Protein AF-A0A7R9Y618-F1 (afdb_monomer_lite)

InterPro domains:
  IPR039491 Required for excision 1-B domain-containing protein [PF14966] (45-139)
  IPR039491 Required for excision 1-B domain-containing protein [PTHR28309] (41-155)

pLDDT: mean 77.76, std 23.22, range [34.78, 98.44]

Structure (mmCIF, N/CA/C/O backbone):
data_AF-A0A7R9Y618-F1
#
_entry.id   AF-A0A7R9Y618-F1
#
loop_
_atom_site.group_PDB
_atom_site.id
_atom_site.type_symbol
_atom_site.label_atom_id
_atom_site.label_alt_id
_atom_site.label_comp_id
_atom_site.label_asym_id
_atom_site.label_entity_id
_atom_site.label_seq_id
_atom_site.pdbx_PDB_ins_code
_atom_site.Cartn_x
_atom_site.Cartn_y
_atom_site.Cartn_z
_atom_site.occupancy
_atom_site.B_iso_or_equiv
_atom_site.auth_seq_id
_atom_site.auth_comp_id
_atom_site.auth_asym_id
_atom_site.auth_atom_id
_atom_site.pdbx_PDB_model_num
ATOM 1 N N . MET A 1 1 ? 38.099 50.335 43.939 1.00 38.88 1 MET A N 1
ATOM 2 C CA . MET A 1 1 ? 38.535 48.924 43.909 1.00 38.88 1 MET A CA 1
ATOM 3 C C . MET A 1 1 ? 37.287 48.103 43.595 1.00 38.88 1 MET A C 1
ATOM 5 O O . MET A 1 1 ? 36.419 48.071 44.452 1.00 38.88 1 MET A O 1
ATOM 9 N N . THR A 1 2 ? 36.944 47.819 42.327 1.00 36.41 2 THR A N 1
ATOM 10 C CA . THR A 1 2 ? 37.347 46.620 41.527 1.00 36.41 2 THR A CA 1
ATOM 11 C C . THR A 1 2 ? 37.197 45.325 42.342 1.00 36.41 2 THR A C 1
ATOM 13 O O . THR A 1 2 ? 37.772 45.251 43.419 1.00 36.41 2 THR A O 1
ATOM 16 N N . ALA A 1 3 ? 36.422 44.299 41.968 1.00 37.62 3 ALA A N 1
ATOM 17 C CA . ALA A 1 3 ? 36.126 43.668 40.669 1.00 37.62 3 ALA A CA 1
ATOM 18 C C . ALA A 1 3 ? 34.683 43.081 40.684 1.00 37.62 3 ALA A C 1
ATOM 20 O O . ALA A 1 3 ? 34.202 42.718 41.751 1.00 37.62 3 ALA A O 1
ATOM 21 N N . ALA A 1 4 ? 33.865 43.117 39.625 1.00 41.62 4 ALA A N 1
ATOM 22 C CA . ALA A 1 4 ? 33.936 42.402 38.340 1.00 41.62 4 ALA A CA 1
ATOM 23 C C . ALA A 1 4 ? 33.934 40.861 38.475 1.00 41.62 4 ALA A C 1
ATOM 25 O O . ALA A 1 4 ? 34.974 40.256 38.709 1.00 41.62 4 ALA A O 1
ATOM 26 N N . THR A 1 5 ? 32.761 40.247 38.283 1.00 43.16 5 THR A N 1
ATOM 27 C CA . THR A 1 5 ? 32.565 38.841 37.869 1.00 43.16 5 THR A CA 1
ATOM 28 C C . THR A 1 5 ? 31.393 38.824 36.880 1.00 43.16 5 THR A C 1
ATOM 30 O O . THR A 1 5 ? 30.248 39.019 37.261 1.00 43.16 5 THR A O 1
ATOM 33 N N . ALA A 1 6 ? 31.741 38.981 35.602 1.00 41.50 6 ALA A N 1
ATOM 34 C CA . ALA A 1 6 ? 31.468 38.039 34.514 1.00 41.50 6 ALA A CA 1
ATOM 35 C C . ALA A 1 6 ? 29.974 37.815 34.211 1.00 41.50 6 ALA A C 1
ATOM 37 O O . ALA A 1 6 ? 29.349 36.895 34.731 1.00 41.50 6 ALA A O 1
ATOM 38 N N . ASP A 1 7 ? 29.467 38.672 33.317 1.00 39.22 7 ASP A N 1
ATOM 39 C CA . ASP A 1 7 ? 28.449 38.327 32.321 1.00 39.22 7 ASP A CA 1
ATOM 40 C C . ASP A 1 7 ? 28.804 36.986 31.664 1.00 39.22 7 ASP A C 1
ATOM 42 O O . ASP A 1 7 ? 29.951 36.786 31.256 1.00 39.22 7 ASP A O 1
ATOM 46 N N . ASP A 1 8 ? 27.814 36.106 31.546 1.00 40.75 8 ASP A N 1
ATOM 47 C CA . ASP A 1 8 ? 27.828 34.925 30.686 1.00 40.75 8 ASP A CA 1
ATOM 48 C C . ASP A 1 8 ? 27.077 35.283 29.389 1.00 40.75 8 ASP A C 1
ATOM 50 O O . ASP A 1 8 ? 25.846 35.399 29.409 1.00 40.75 8 ASP A O 1
ATOM 54 N N . PRO A 1 9 ? 27.773 35.562 28.271 1.00 43.66 9 PRO A N 1
ATOM 55 C CA . PRO A 1 9 ? 27.136 35.861 27.005 1.00 43.66 9 PRO A CA 1
ATOM 56 C C . PRO A 1 9 ? 27.067 34.588 26.158 1.00 43.66 9 PRO A C 1
ATOM 58 O O . PRO A 1 9 ? 28.089 34.092 25.687 1.00 43.66 9 PRO A O 1
ATOM 61 N N . GLY A 1 10 ? 25.853 34.106 25.892 1.00 39.47 10 GLY A N 1
ATOM 62 C CA . GLY A 1 10 ? 25.628 33.169 24.789 1.00 39.47 10 GLY A CA 1
ATOM 63 C C . GLY A 1 10 ? 24.903 31.879 25.145 1.00 39.47 10 GLY A C 1
ATOM 64 O O . GLY A 1 10 ? 25.338 30.806 24.746 1.00 39.47 10 GLY A O 1
ATOM 65 N N . ALA A 1 11 ? 23.740 31.971 25.791 1.00 40.03 11 ALA A N 1
ATOM 66 C CA . ALA A 1 11 ? 22.681 31.002 25.524 1.00 40.03 11 ALA A CA 1
ATOM 67 C C . ALA A 1 11 ? 21.976 31.416 24.221 1.00 40.03 11 ALA A C 1
ATOM 69 O O . ALA A 1 11 ? 20.831 31.870 24.235 1.00 40.03 11 ALA A O 1
ATOM 70 N N . GLU A 1 12 ? 22.683 31.316 23.090 1.00 39.12 12 GLU A N 1
ATOM 71 C CA . GLU A 1 12 ? 21.997 31.166 21.810 1.00 39.12 12 GLU A CA 1
ATOM 72 C C . GLU A 1 12 ? 21.287 29.819 21.901 1.00 39.12 12 GLU A C 1
ATOM 74 O O . GLU A 1 12 ? 21.885 28.750 21.785 1.00 39.12 12 GLU A O 1
ATOM 79 N N . ALA A 1 13 ? 20.001 29.885 22.252 1.00 43.47 13 ALA A N 1
ATOM 80 C CA . ALA A 1 13 ? 19.082 28.813 21.966 1.00 43.47 13 ALA A CA 1
ATOM 81 C C . ALA A 1 13 ? 19.245 28.547 20.476 1.00 43.47 13 ALA A C 1
ATOM 83 O O . ALA A 1 13 ? 18.916 29.398 19.651 1.00 43.47 13 ALA A O 1
ATOM 84 N N . ASP A 1 14 ? 19.840 27.398 20.187 1.00 41.97 14 ASP A N 1
ATOM 85 C CA . ASP A 1 14 ? 19.912 26.767 18.887 1.00 41.97 14 ASP A CA 1
ATOM 86 C C . ASP A 1 14 ? 18.454 26.533 18.445 1.00 41.97 14 ASP A C 1
ATOM 88 O O . ASP A 1 14 ? 17.893 25.442 18.565 1.00 41.97 14 ASP A O 1
ATOM 92 N N . ASP A 1 15 ? 17.797 27.616 18.017 1.00 45.06 15 ASP A N 1
ATOM 93 C CA . ASP A 1 15 ? 16.532 27.652 17.298 1.00 45.06 15 ASP A CA 1
ATOM 94 C C . ASP A 1 15 ? 16.843 27.135 15.898 1.00 45.06 15 ASP A C 1
ATOM 96 O O . ASP A 1 15 ? 16.810 27.839 14.888 1.00 45.06 15 ASP A O 1
ATOM 100 N N . TRP A 1 16 ? 17.217 25.856 15.856 1.00 38.16 16 TRP A N 1
ATOM 101 C CA . TRP A 1 16 ? 17.063 25.042 14.676 1.00 38.16 16 TRP A CA 1
ATOM 102 C C . TRP A 1 16 ? 15.566 24.988 14.431 1.00 38.16 16 TRP A C 1
ATOM 104 O O . TRP A 1 16 ? 14.883 24.046 14.837 1.00 38.16 16 TRP A O 1
ATOM 114 N N . VAL A 1 17 ? 15.062 26.024 13.754 1.00 44.69 17 VAL A N 1
ATOM 115 C CA . VAL A 1 17 ? 13.857 25.940 12.948 1.00 44.69 17 VAL A CA 1
ATOM 116 C C . VAL A 1 17 ? 13.994 24.613 12.235 1.00 44.69 17 VAL A C 1
ATOM 118 O O . VAL A 1 17 ? 14.902 24.425 11.422 1.00 44.69 17 VAL A O 1
ATOM 121 N N . HIS A 1 18 ? 13.166 23.651 12.631 1.00 54.22 18 HIS A N 1
ATOM 122 C CA . HIS A 1 18 ? 13.082 22.389 11.939 1.00 54.22 18 HIS A CA 1
ATOM 123 C C . HIS A 1 18 ? 12.658 22.767 10.526 1.00 54.22 18 HIS A C 1
ATOM 125 O O . HIS A 1 18 ? 11.501 23.098 10.290 1.00 54.22 18 HIS A O 1
ATOM 131 N N . VAL A 1 19 ? 13.624 22.861 9.615 1.00 45.44 19 VAL A N 1
ATOM 132 C CA . VAL A 1 19 ? 13.367 22.964 8.191 1.00 45.44 19 VAL A CA 1
ATOM 133 C C . VAL A 1 19 ? 13.103 21.518 7.806 1.00 45.44 19 VAL A C 1
ATOM 135 O O . VAL A 1 19 ? 14.066 20.750 7.709 1.00 45.44 19 VAL A O 1
ATOM 138 N N . PRO A 1 20 ? 11.835 21.085 7.694 1.00 42.41 20 PRO A N 1
ATOM 139 C CA . PRO A 1 20 ? 11.553 19.730 7.271 1.00 42.41 20 PRO A CA 1
ATOM 140 C C . PRO A 1 20 ? 12.281 19.484 5.956 1.00 42.41 20 PRO A C 1
ATOM 142 O O . PRO A 1 20 ? 12.243 20.304 5.034 1.00 42.41 20 PRO A O 1
ATOM 145 N N . ALA A 1 21 ? 12.981 18.356 5.895 1.00 53.66 21 ALA A N 1
ATOM 146 C CA . ALA A 1 21 ? 13.831 17.985 4.771 1.00 53.66 21 ALA A CA 1
ATOM 147 C C . ALA A 1 21 ? 13.024 17.774 3.475 1.00 53.66 21 ALA A C 1
ATOM 149 O O . ALA A 1 21 ? 13.602 17.567 2.408 1.00 53.66 21 ALA A O 1
ATOM 150 N N . ASN A 1 22 ? 11.692 17.828 3.562 1.00 42.00 22 ASN A N 1
ATOM 151 C CA . ASN A 1 22 ? 10.778 17.661 2.455 1.00 42.00 22 ASN A CA 1
ATOM 152 C C . ASN A 1 22 ? 9.661 18.731 2.486 1.00 42.00 22 ASN A C 1
ATOM 154 O O . ASN A 1 22 ? 8.921 18.804 3.467 1.00 42.00 22 ASN A O 1
ATOM 158 N N . PRO A 1 23 ? 9.456 19.527 1.417 1.00 41.50 23 PRO A N 1
ATOM 159 C CA . PRO A 1 23 ? 8.325 20.460 1.326 1.00 41.50 23 PRO A CA 1
ATOM 160 C C . PRO A 1 23 ? 6.949 19.772 1.438 1.00 41.50 23 PRO A C 1
ATOM 162 O O . PRO A 1 23 ? 5.970 20.422 1.805 1.00 41.50 23 PRO A O 1
ATOM 165 N N . ASP A 1 24 ? 6.865 18.457 1.206 1.00 46.06 24 ASP A N 1
ATOM 166 C CA . ASP A 1 24 ? 5.644 17.678 1.446 1.00 46.06 24 ASP A CA 1
ATOM 167 C C . ASP A 1 24 ? 5.351 17.434 2.939 1.00 46.06 24 ASP A C 1
ATOM 169 O O . ASP A 1 24 ? 4.197 17.188 3.294 1.00 46.06 24 ASP A O 1
ATOM 173 N N . GLU A 1 25 ? 6.343 17.520 3.833 1.00 41.81 25 GLU A N 1
ATOM 174 C CA . GLU A 1 25 ? 6.120 17.387 5.283 1.00 41.81 25 GLU A CA 1
ATOM 175 C C . GLU A 1 25 ? 5.342 18.592 5.840 1.00 41.81 25 GLU A C 1
ATOM 177 O O . GLU A 1 25 ? 4.399 18.397 6.607 1.00 41.81 25 GLU A O 1
ATOM 182 N N . GLN A 1 26 ? 5.626 19.813 5.362 1.00 38.66 26 GLN A N 1
ATOM 183 C CA . GLN A 1 26 ? 4.902 21.037 5.766 1.00 38.66 26 GLN A CA 1
ATOM 184 C C . GLN A 1 26 ? 3.428 21.027 5.334 1.00 38.66 26 GLN A C 1
ATOM 186 O O . GLN A 1 26 ? 2.558 21.579 6.009 1.00 38.66 26 GLN A O 1
ATOM 191 N N . LEU A 1 27 ? 3.121 20.390 4.200 1.00 44.84 27 LEU A N 1
ATOM 192 C CA . LEU A 1 27 ? 1.758 20.299 3.671 1.00 44.84 27 LEU A CA 1
ATOM 193 C C . LEU A 1 27 ? 0.892 19.270 4.421 1.00 44.84 27 LEU A C 1
ATOM 195 O O . LEU A 1 27 ? -0.338 19.329 4.338 1.00 44.84 27 LEU A O 1
ATOM 199 N N . MET A 1 28 ? 1.506 18.327 5.141 1.00 46.78 28 MET A N 1
ATOM 200 C CA . MET A 1 28 ? 0.802 17.263 5.867 1.00 46.78 28 MET A CA 1
ATOM 201 C C . MET A 1 28 ? 0.311 17.717 7.247 1.00 46.78 28 MET A C 1
ATOM 203 O O . MET A 1 28 ? -0.773 17.300 7.655 1.00 46.78 28 MET A O 1
ATOM 207 N N . GLU A 1 29 ? 1.049 18.592 7.939 1.00 44.75 29 GLU A N 1
ATOM 208 C CA . GLU A 1 29 ? 0.706 19.071 9.293 1.00 44.75 29 GLU A CA 1
ATOM 209 C C . GLU A 1 29 ? -0.595 19.891 9.342 1.00 44.75 29 GLU A C 1
ATOM 211 O O . GLU A 1 29 ? -1.280 19.902 10.362 1.00 44.75 29 GLU A O 1
ATOM 216 N N . ASN A 1 30 ? -0.998 20.493 8.217 1.00 48.38 30 ASN A N 1
ATOM 217 C CA . ASN A 1 30 ? -2.202 21.326 8.113 1.00 48.38 30 ASN A CA 1
ATOM 218 C C . ASN A 1 30 ? -3.426 20.620 7.502 1.00 48.38 30 ASN A C 1
ATOM 220 O O . ASN A 1 30 ? -4.481 21.241 7.336 1.00 48.38 30 ASN A O 1
ATOM 224 N N . ARG A 1 31 ? -3.342 19.329 7.153 1.00 60.59 31 ARG A N 1
ATOM 225 C CA . ARG A 1 31 ? -4.521 18.590 6.675 1.00 60.59 31 ARG A CA 1
ATOM 226 C C . ARG A 1 31 ? -5.312 18.060 7.859 1.00 60.59 31 ARG A C 1
ATOM 228 O O . ARG A 1 31 ? -4.925 17.081 8.493 1.00 60.59 31 ARG A O 1
ATOM 235 N N . ALA A 1 32 ? -6.461 18.683 8.116 1.00 67.25 32 ALA A N 1
ATOM 236 C CA . ALA A 1 32 ? -7.447 18.140 9.038 1.00 67.25 32 ALA A CA 1
ATOM 237 C C . ALA A 1 32 ? -7.736 16.674 8.675 1.00 67.25 32 ALA A C 1
ATOM 239 O O . ALA A 1 32 ? -8.072 16.354 7.530 1.00 67.25 32 ALA A O 1
ATOM 240 N N . ARG A 1 33 ? -7.569 15.780 9.656 1.00 78.44 33 ARG A N 1
ATOM 241 C CA . ARG A 1 33 ? -7.881 14.357 9.507 1.00 78.44 33 ARG A CA 1
ATOM 242 C C . ARG A 1 33 ? -9.339 14.226 9.038 1.00 78.44 33 ARG A C 1
ATOM 244 O O . ARG A 1 33 ? -10.205 14.859 9.646 1.00 78.44 33 ARG A O 1
ATOM 251 N N . PRO A 1 34 ? -9.630 13.402 8.013 1.00 85.31 34 PRO A N 1
ATOM 252 C CA . PRO A 1 34 ? -11.005 13.089 7.648 1.00 85.31 34 PRO A CA 1
ATOM 253 C C . PRO A 1 34 ? -11.800 12.592 8.864 1.00 85.31 34 PRO A C 1
ATOM 255 O O . PRO A 1 34 ? -11.212 11.991 9.771 1.00 85.31 34 PRO A O 1
ATOM 258 N N . PRO A 1 35 ? -13.124 12.813 8.906 1.00 89.44 35 PRO A N 1
ATOM 259 C CA . PRO A 1 35 ? -13.946 12.289 9.987 1.00 89.44 35 PRO A CA 1
ATOM 260 C C . PRO A 1 35 ? -13.797 10.768 10.070 1.00 89.44 35 PRO A C 1
ATOM 262 O O . PRO A 1 35 ? -13.722 10.075 9.053 1.00 89.44 35 PRO A O 1
ATOM 265 N N . LEU A 1 36 ? -13.736 10.256 11.297 1.00 92.50 36 LEU A N 1
ATOM 266 C CA . LEU A 1 36 ? -13.613 8.824 11.520 1.00 92.50 36 LEU A CA 1
ATOM 267 C C . LEU A 1 36 ? -14.931 8.120 11.187 1.00 92.50 36 LEU A C 1
ATOM 269 O O . LEU A 1 36 ? -16.003 8.655 11.488 1.00 92.50 36 LEU A O 1
ATOM 273 N N . PRO A 1 37 ? -14.876 6.919 10.586 1.00 93.38 37 PRO A N 1
ATOM 274 C CA . PRO A 1 37 ? -16.077 6.136 10.365 1.00 93.38 37 PRO A CA 1
ATOM 275 C C . PRO A 1 37 ? -16.719 5.776 11.713 1.00 93.38 37 PRO A C 1
ATOM 277 O O . PRO A 1 37 ? -16.006 5.512 12.686 1.00 93.38 37 PRO A O 1
ATOM 280 N N . PRO A 1 38 ? -18.058 5.724 11.792 1.00 92.75 38 PRO A N 1
ATOM 281 C CA . PRO A 1 38 ? -18.729 5.318 13.013 1.00 92.75 38 PRO A CA 1
ATOM 282 C C . PRO A 1 38 ? -18.394 3.858 13.332 1.00 92.75 38 PRO A C 1
ATOM 284 O O . PRO A 1 38 ? -18.539 2.956 12.498 1.00 92.75 38 PRO A O 1
ATOM 287 N N . VAL A 1 39 ? -17.977 3.620 14.572 1.00 94.12 39 VAL A N 1
ATOM 288 C CA . VAL A 1 39 ? -17.753 2.282 15.117 1.00 94.12 39 VAL A CA 1
ATOM 289 C C . VAL A 1 39 ? -18.494 2.153 16.441 1.00 94.12 39 VAL A C 1
ATOM 291 O O . VAL A 1 39 ? -18.489 3.053 17.278 1.00 94.12 39 VAL A O 1
ATOM 294 N N . ALA A 1 40 ? -19.174 1.029 16.617 1.00 92.06 40 ALA A N 1
ATOM 295 C CA . ALA A 1 40 ? -19.938 0.705 17.809 1.00 92.06 40 ALA A CA 1
ATOM 296 C C . ALA A 1 40 ? -19.795 -0.792 18.090 1.00 92.06 40 ALA A C 1
ATOM 298 O O . ALA A 1 40 ? -19.383 -1.551 17.213 1.00 92.06 40 ALA A O 1
ATOM 299 N N . GLY A 1 41 ? -20.127 -1.188 19.314 1.00 95.38 41 GLY A N 1
ATOM 300 C CA . GLY A 1 41 ? -20.034 -2.571 19.768 1.00 95.38 41 GLY A CA 1
ATOM 301 C C . GLY A 1 41 ? -19.387 -2.705 21.141 1.00 95.38 41 GLY A C 1
ATOM 302 O O . GLY A 1 41 ? -18.994 -1.728 21.796 1.00 95.38 41 GLY A O 1
ATOM 303 N N . THR A 1 42 ? -19.305 -3.945 21.592 1.00 97.81 42 THR A N 1
ATOM 304 C CA . THR A 1 42 ? -18.534 -4.384 22.748 1.00 97.81 42 THR A CA 1
ATOM 305 C C . THR A 1 42 ? -17.034 -4.318 22.452 1.00 97.81 42 THR A C 1
ATOM 307 O O . THR A 1 42 ? -16.603 -4.158 21.313 1.00 97.81 42 THR A O 1
ATOM 310 N N . ALA A 1 43 ? -16.204 -4.437 23.490 1.00 97.06 43 ALA A N 1
ATOM 311 C CA . ALA A 1 43 ? -14.755 -4.475 23.298 1.00 97.06 43 ALA A CA 1
ATOM 312 C C . ALA A 1 43 ? -14.309 -5.669 22.432 1.00 97.06 43 ALA A C 1
ATOM 314 O O . ALA A 1 43 ? -13.369 -5.529 21.658 1.00 97.06 43 ALA A O 1
ATOM 315 N N . VAL A 1 44 ? -14.995 -6.813 22.542 1.00 97.81 44 VAL A N 1
ATOM 316 C CA . VAL A 1 44 ? -14.698 -8.018 21.753 1.00 97.81 44 VAL A CA 1
A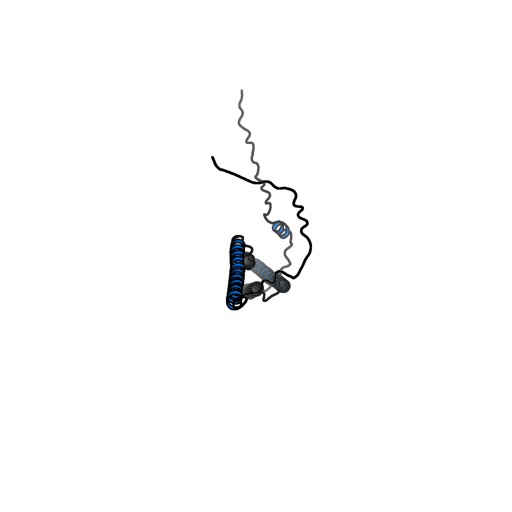TOM 317 C C . VAL A 1 44 ? -15.020 -7.780 20.280 1.00 97.81 44 VAL A C 1
ATOM 319 O O . VAL A 1 44 ? -14.137 -7.928 19.444 1.00 97.81 44 VAL A O 1
ATOM 322 N N . GLU A 1 45 ? -16.222 -7.284 19.976 1.00 98.19 45 GLU A N 1
ATOM 323 C CA . GLU A 1 45 ? -16.645 -6.974 18.599 1.00 98.19 45 GLU A CA 1
ATOM 324 C C . GLU A 1 45 ? -15.725 -5.940 17.929 1.00 98.19 45 GLU A C 1
ATOM 326 O O . GLU A 1 45 ? -15.420 -6.037 16.742 1.00 98.19 45 GLU A O 1
ATOM 331 N N . LEU A 1 46 ? -15.239 -4.950 18.688 1.00 98.44 46 LEU A N 1
ATOM 332 C CA . LEU A 1 46 ? -14.281 -3.958 18.193 1.00 98.44 46 LEU A CA 1
ATOM 333 C C . LEU A 1 46 ? -12.933 -4.591 17.819 1.00 98.44 46 LEU A C 1
ATOM 335 O O . LEU A 1 46 ? -12.358 -4.246 16.787 1.00 98.44 46 LEU A O 1
ATOM 339 N N . VAL A 1 47 ? -12.436 -5.527 18.629 1.00 98.00 47 VAL A N 1
ATOM 340 C CA . VAL A 1 47 ? -11.185 -6.248 18.350 1.00 98.00 47 VAL A CA 1
ATOM 341 C C . VAL A 1 47 ? -11.350 -7.202 17.164 1.00 98.00 47 VAL A C 1
ATOM 343 O O . VAL A 1 47 ? -10.494 -7.227 1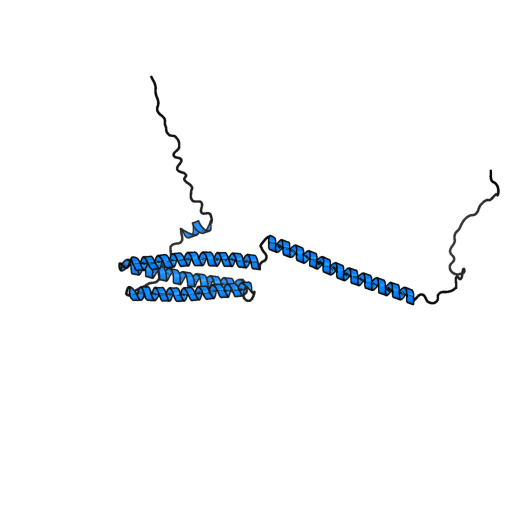6.283 1.00 98.00 47 VAL A O 1
ATOM 346 N N . GLU A 1 48 ? -12.460 -7.932 17.077 1.00 98.25 48 GLU A N 1
ATOM 347 C CA . GLU A 1 48 ? -12.781 -8.778 15.917 1.00 98.25 48 GLU A CA 1
ATOM 348 C C . GLU A 1 48 ? -12.855 -7.951 14.631 1.00 98.25 48 GLU A C 1
ATOM 350 O O . GLU A 1 48 ? -12.258 -8.301 13.609 1.00 98.25 48 GLU A O 1
ATOM 355 N N . ARG A 1 49 ? -13.510 -6.787 14.696 1.00 98.19 49 ARG A N 1
ATOM 356 C CA . ARG A 1 49 ? -13.565 -5.844 13.580 1.00 98.19 49 ARG A CA 1
ATOM 357 C C . ARG A 1 49 ? -12.180 -5.326 13.201 1.00 98.19 49 ARG A C 1
ATOM 359 O O . ARG A 1 49 ? -11.913 -5.151 12.014 1.00 98.19 49 ARG A O 1
ATOM 366 N N . PHE A 1 50 ? -11.289 -5.105 14.169 1.00 98.25 50 PHE A N 1
ATOM 367 C CA . PHE A 1 50 ? -9.904 -4.740 13.881 1.00 98.25 50 PHE A CA 1
ATOM 368 C C . PHE A 1 50 ? -9.191 -5.847 13.101 1.00 98.25 50 PHE A C 1
ATOM 370 O O . PHE A 1 50 ? -8.592 -5.547 12.072 1.00 98.25 50 PHE A O 1
ATOM 377 N N . PHE A 1 51 ? -9.311 -7.113 13.508 1.00 98.25 51 PHE A N 1
ATOM 378 C CA . PHE A 1 51 ? -8.736 -8.234 12.755 1.00 98.25 51 PHE A CA 1
ATOM 379 C C . PHE A 1 51 ? -9.298 -8.332 11.332 1.00 98.25 51 PHE A C 1
ATOM 381 O O . PHE A 1 51 ? -8.522 -8.436 10.385 1.00 98.25 51 PHE A O 1
ATOM 388 N N . ALA A 1 52 ? -10.610 -8.168 11.148 1.00 98.19 52 ALA A N 1
ATOM 389 C CA . ALA A 1 52 ? -11.205 -8.121 9.812 1.00 98.19 52 ALA A CA 1
ATOM 390 C C . ALA A 1 52 ? -10.655 -6.952 8.963 1.00 98.19 52 ALA A C 1
ATOM 392 O O . ALA A 1 52 ? -10.429 -7.092 7.760 1.00 98.19 52 ALA A O 1
ATOM 393 N N . THR A 1 53 ? -10.399 -5.791 9.576 1.00 98.00 53 THR A N 1
ATOM 394 C CA . THR A 1 53 ? -9.724 -4.660 8.915 1.00 98.00 53 THR A CA 1
ATOM 395 C C . THR A 1 53 ? -8.289 -5.016 8.517 1.00 98.00 53 THR A C 1
ATOM 397 O O . THR A 1 53 ? -7.862 -4.684 7.411 1.00 98.00 53 THR A O 1
ATOM 400 N N . GLN A 1 54 ? -7.553 -5.732 9.371 1.00 97.69 54 GLN A N 1
ATOM 401 C CA . GLN A 1 54 ? -6.191 -6.197 9.087 1.00 97.69 54 GLN A CA 1
ATOM 402 C C . GLN A 1 54 ? -6.148 -7.208 7.933 1.00 97.69 54 GLN A C 1
ATOM 404 O O . GLN A 1 54 ? -5.281 -7.113 7.063 1.00 97.69 54 GLN A O 1
ATOM 409 N N . GLU A 1 55 ? -7.112 -8.125 7.864 1.00 98.06 55 GLU A N 1
ATOM 410 C CA . GLU A 1 55 ? -7.258 -9.070 6.750 1.00 98.06 55 GLU A CA 1
ATOM 411 C C . GLU A 1 55 ? -7.510 -8.347 5.424 1.00 98.06 55 GLU A C 1
ATOM 413 O O . GLU A 1 55 ? -6.812 -8.595 4.434 1.00 98.06 55 GLU A O 1
ATOM 418 N N . ARG A 1 56 ? -8.444 -7.381 5.409 1.00 97.69 56 ARG A N 1
ATOM 419 C CA . ARG A 1 56 ? -8.673 -6.523 4.234 1.00 97.69 56 ARG A CA 1
ATOM 420 C C . ARG A 1 56 ? -7.392 -5.805 3.825 1.00 97.69 56 ARG A C 1
ATOM 422 O O . ARG A 1 56 ? -7.034 -5.800 2.648 1.00 97.69 56 ARG A O 1
ATOM 429 N N . ARG A 1 57 ? -6.660 -5.246 4.790 1.00 96.50 57 ARG A N 1
ATOM 430 C CA . ARG A 1 57 ? -5.398 -4.553 4.523 1.00 96.50 57 ARG A CA 1
ATOM 431 C C . ARG A 1 57 ? -4.341 -5.477 3.925 1.00 96.50 57 ARG A C 1
ATOM 433 O O . ARG A 1 57 ? -3.657 -5.090 2.977 1.00 96.50 57 ARG A O 1
ATOM 440 N N . ALA A 1 58 ? -4.215 -6.700 4.434 1.00 96.25 58 ALA A N 1
ATOM 441 C CA . ALA A 1 58 ? -3.300 -7.701 3.897 1.00 96.25 58 ALA A CA 1
ATOM 442 C C . ALA A 1 58 ? -3.626 -8.044 2.433 1.00 96.25 58 ALA A C 1
ATOM 444 O O . ALA A 1 58 ? -2.714 -8.095 1.603 1.00 96.25 58 ALA A O 1
ATOM 445 N N . ALA A 1 59 ? -4.911 -8.187 2.095 1.00 97.44 59 ALA A N 1
ATOM 446 C CA . ALA A 1 59 ? -5.351 -8.397 0.717 1.00 97.44 59 ALA A CA 1
ATOM 447 C C . ALA A 1 59 ? -5.000 -7.205 -0.195 1.00 97.44 59 ALA A C 1
ATOM 449 O O . ALA A 1 59 ? -4.525 -7.400 -1.316 1.00 97.44 59 ALA A O 1
ATOM 450 N N . ILE A 1 60 ? -5.155 -5.969 0.292 1.00 97.00 60 ILE A N 1
ATOM 451 C CA . ILE A 1 60 ? -4.766 -4.767 -0.460 1.00 97.00 60 ILE A CA 1
ATOM 452 C C . ILE A 1 60 ? -3.245 -4.732 -0.689 1.00 97.00 60 ILE A C 1
ATOM 454 O O . ILE A 1 60 ? -2.808 -4.412 -1.792 1.00 97.00 60 ILE A O 1
ATOM 458 N N . TYR A 1 61 ? -2.424 -5.108 0.300 1.00 95.81 61 TYR A N 1
ATOM 459 C CA . TYR A 1 61 ? -0.968 -5.220 0.115 1.00 95.81 61 TYR A CA 1
ATOM 460 C C . TYR A 1 61 ? -0.587 -6.262 -0.939 1.00 95.81 61 TYR A C 1
ATOM 462 O O . TYR A 1 61 ? 0.333 -6.016 -1.720 1.00 95.81 61 TYR A O 1
ATOM 470 N N . ALA A 1 62 ? -1.266 -7.413 -0.962 1.00 96.31 62 ALA A N 1
ATOM 471 C CA . ALA A 1 62 ? -1.038 -8.431 -1.983 1.00 96.31 62 ALA A CA 1
ATOM 472 C C . ALA A 1 62 ? -1.338 -7.868 -3.378 1.00 96.31 62 ALA A C 1
ATOM 474 O O . ALA A 1 62 ? -0.469 -7.905 -4.246 1.00 96.31 62 ALA A O 1
ATOM 475 N N . ARG A 1 63 ? -2.499 -7.220 -3.544 1.00 96.56 63 ARG A N 1
ATOM 476 C CA . ARG A 1 63 ? -2.865 -6.548 -4.795 1.00 96.56 63 ARG A CA 1
ATOM 477 C C . ARG A 1 63 ? -1.846 -5.484 -5.200 1.00 96.56 63 ARG A C 1
ATOM 479 O O . ARG A 1 63 ? -1.413 -5.470 -6.341 1.00 96.56 63 ARG A O 1
ATOM 486 N N . PHE A 1 64 ? -1.400 -4.647 -4.264 1.00 96.19 64 PHE A N 1
ATOM 487 C CA . PHE A 1 64 ? -0.398 -3.614 -4.535 1.00 96.19 64 PHE A CA 1
ATOM 488 C C . PHE A 1 64 ? 0.936 -4.184 -5.019 1.00 96.19 64 PHE A C 1
ATOM 490 O O . PHE A 1 64 ? 1.537 -3.666 -5.959 1.00 96.19 64 PHE A O 1
ATOM 497 N N . ARG A 1 65 ? 1.398 -5.269 -4.394 1.00 95.81 65 ARG A N 1
ATOM 498 C CA . ARG A 1 65 ? 2.600 -5.986 -4.827 1.00 95.81 65 ARG A CA 1
ATOM 499 C C . ARG A 1 65 ? 2.424 -6.558 -6.234 1.00 95.81 65 ARG A C 1
ATOM 501 O O . ARG A 1 65 ? 3.342 -6.442 -7.045 1.00 95.81 65 ARG A O 1
ATOM 508 N N . ASP A 1 66 ? 1.284 -7.183 -6.501 1.00 96.50 66 ASP A N 1
ATOM 509 C CA . ASP A 1 66 ? 1.030 -7.890 -7.754 1.00 96.50 66 ASP A CA 1
ATOM 510 C C . ASP A 1 66 ? 0.841 -6.905 -8.920 1.00 96.50 66 ASP A C 1
ATOM 512 O O . ASP A 1 66 ? 1.462 -7.080 -9.969 1.00 96.50 66 ASP A O 1
ATOM 516 N N . ASP A 1 67 ? 0.104 -5.810 -8.701 1.00 96.44 67 ASP A N 1
ATOM 517 C CA . ASP A 1 67 ? -0.046 -4.707 -9.657 1.00 96.44 67 ASP A CA 1
ATOM 518 C C . ASP A 1 67 ? 1.314 -4.067 -9.987 1.00 96.44 67 ASP A C 1
ATOM 520 O O . ASP A 1 67 ? 1.604 -3.802 -11.155 1.00 96.44 67 ASP A O 1
ATOM 524 N N . PHE A 1 68 ? 2.187 -3.869 -8.989 1.00 96.50 68 PHE A N 1
ATOM 525 C CA . PHE A 1 68 ? 3.540 -3.353 -9.222 1.00 96.50 68 PHE A CA 1
ATOM 526 C C . PHE A 1 68 ? 4.395 -4.329 -10.039 1.00 96.50 68 PHE A C 1
ATOM 528 O O . PHE A 1 68 ? 5.107 -3.918 -10.953 1.00 96.50 68 PHE A O 1
ATOM 535 N N . ALA A 1 69 ? 4.316 -5.629 -9.750 1.00 95.56 69 ALA A N 1
ATOM 536 C CA . ALA A 1 69 ? 5.041 -6.637 -10.514 1.00 95.56 69 ALA A CA 1
ATOM 537 C C . ALA A 1 69 ? 4.554 -6.711 -11.974 1.00 95.56 69 ALA A C 1
ATOM 539 O O . ALA A 1 69 ? 5.379 -6.818 -12.878 1.00 95.56 69 ALA A O 1
ATOM 540 N N . SER A 1 70 ? 3.240 -6.610 -12.200 1.00 95.50 70 SER A N 1
ATOM 541 C CA . SER A 1 70 ? 2.622 -6.515 -13.532 1.00 95.50 70 SER A CA 1
ATOM 542 C C . SER A 1 70 ? 3.119 -5.284 -14.295 1.00 95.50 70 SER A C 1
ATOM 544 O O . SER A 1 70 ? 3.541 -5.383 -15.447 1.00 95.50 70 SER A O 1
ATOM 546 N N . H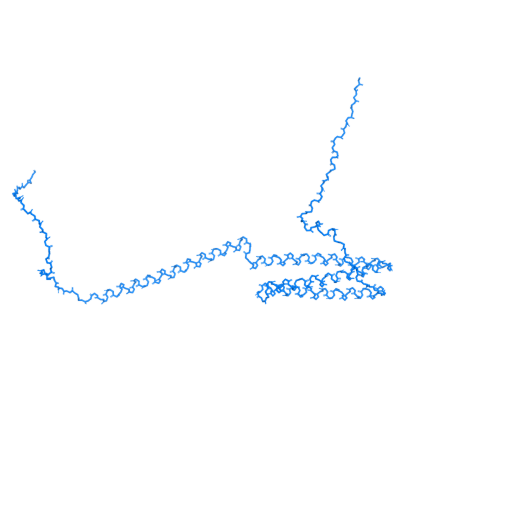IS A 1 71 ? 3.167 -4.129 -13.623 1.00 95.56 71 HIS A N 1
ATOM 547 C CA . HIS A 1 71 ? 3.709 -2.898 -14.195 1.00 95.56 71 HIS A CA 1
ATOM 548 C C . HIS A 1 71 ? 5.185 -3.042 -14.602 1.00 95.56 71 HIS A C 1
ATOM 550 O O . HIS A 1 71 ? 5.541 -2.679 -15.719 1.00 95.56 71 HIS A O 1
ATOM 556 N N . LEU A 1 72 ? 6.032 -3.637 -13.751 1.00 94.25 72 LEU A N 1
ATOM 557 C CA . LEU A 1 72 ? 7.446 -3.866 -14.079 1.00 94.25 72 LEU A CA 1
ATOM 558 C C . LEU A 1 72 ? 7.658 -4.839 -15.249 1.00 94.25 72 LEU A C 1
ATOM 560 O O . LEU A 1 72 ? 8.662 -4.730 -15.946 1.00 94.25 72 LEU A O 1
ATOM 564 N N . ARG A 1 73 ? 6.737 -5.784 -15.473 1.00 94.94 73 ARG A N 1
ATOM 565 C CA . ARG A 1 73 ? 6.772 -6.690 -16.635 1.00 94.94 73 ARG A CA 1
ATOM 566 C C . ARG A 1 73 ? 6.218 -6.058 -17.916 1.00 94.94 73 ARG A C 1
ATOM 568 O O . ARG A 1 73 ? 6.265 -6.693 -18.963 1.00 94.94 73 ARG A O 1
ATOM 575 N N . GLY A 1 74 ? 5.695 -4.832 -17.847 1.00 93.25 74 GLY A N 1
ATOM 576 C CA . GLY A 1 74 ? 5.058 -4.159 -18.981 1.00 93.25 74 GLY A CA 1
ATOM 577 C C . GLY A 1 74 ? 3.663 -4.693 -19.327 1.00 93.25 74 GLY A C 1
ATOM 578 O O . GLY A 1 74 ? 3.126 -4.349 -20.374 1.00 93.25 74 GLY A O 1
ATOM 579 N N . GLU A 1 75 ? 3.057 -5.507 -18.458 1.00 95.12 75 GLU A N 1
ATOM 580 C CA . GLU A 1 75 ? 1.707 -6.072 -18.642 1.00 95.12 75 GLU A CA 1
ATOM 581 C C . GLU A 1 75 ? 0.601 -5.036 -18.375 1.00 95.12 75 GLU A C 1
ATOM 583 O O . GLU A 1 75 ? -0.539 -5.205 -18.805 1.00 95.12 75 GLU A O 1
ATOM 588 N N . THR A 1 76 ? 0.942 -3.949 -17.679 1.00 93.94 76 THR A N 1
ATOM 589 C CA . THR A 1 76 ? 0.031 -2.854 -17.328 1.00 93.94 76 THR A CA 1
ATOM 590 C C . THR A 1 76 ? 0.605 -1.529 -17.813 1.00 93.94 76 THR A C 1
ATOM 592 O O . THR A 1 76 ? 1.770 -1.218 -17.545 1.00 93.94 76 THR A O 1
ATOM 595 N N . THR A 1 77 ? -0.219 -0.708 -18.470 1.00 94.12 77 THR A N 1
ATOM 596 C CA . THR A 1 77 ? 0.194 0.644 -18.869 1.00 94.12 77 THR A CA 1
ATOM 597 C C . THR A 1 77 ? 0.480 1.518 -17.642 1.00 94.12 77 THR A C 1
ATOM 599 O O . THR A 1 77 ? -0.042 1.275 -16.552 1.00 94.12 77 THR A O 1
ATOM 602 N N . ALA A 1 78 ? 1.296 2.565 -17.799 1.00 90.69 78 ALA A N 1
ATOM 603 C CA . ALA A 1 78 ? 1.584 3.489 -16.698 1.00 90.69 78 ALA A CA 1
ATOM 604 C C . ALA A 1 78 ? 0.307 4.163 -16.156 1.00 90.69 78 ALA A C 1
ATOM 606 O O . ALA A 1 78 ? 0.126 4.250 -14.946 1.00 90.69 78 ALA A O 1
ATOM 607 N N . GLY A 1 79 ? -0.612 4.564 -17.044 1.00 93.62 79 GLY A N 1
ATOM 608 C CA . GLY A 1 79 ? -1.878 5.189 -16.650 1.00 93.62 79 GLY A CA 1
ATOM 609 C C . GLY A 1 79 ? -2.797 4.248 -15.865 1.00 93.62 79 GLY A C 1
ATOM 610 O O . GLY A 1 79 ? -3.357 4.649 -14.842 1.00 93.62 79 GLY A O 1
ATOM 611 N N . ASP A 1 80 ? -2.905 2.986 -16.292 1.00 95.44 80 ASP A N 1
ATOM 612 C CA . ASP A 1 80 ? -3.702 1.979 -15.580 1.00 95.44 80 ASP A CA 1
ATOM 613 C C . ASP A 1 80 ? -3.090 1.632 -14.222 1.00 95.44 80 ASP A C 1
ATOM 615 O O . ASP A 1 80 ? -3.813 1.466 -13.236 1.00 95.44 80 ASP A O 1
ATOM 619 N N . TYR A 1 81 ? -1.759 1.540 -14.152 1.00 95.06 81 TYR A N 1
ATOM 620 C CA . TYR A 1 81 ? -1.053 1.329 -12.894 1.00 95.06 81 TYR A CA 1
ATOM 621 C C . TYR A 1 81 ? -1.298 2.495 -11.927 1.00 95.06 81 TYR A C 1
ATOM 623 O O . TYR A 1 81 ? -1.705 2.262 -10.790 1.00 95.06 81 TYR A O 1
ATOM 631 N N . ASP A 1 82 ? -1.173 3.743 -12.382 1.00 94.38 82 ASP A N 1
ATOM 632 C CA . ASP A 1 82 ? -1.433 4.925 -11.553 1.00 94.38 82 ASP A CA 1
ATOM 633 C C . ASP A 1 82 ? -2.879 4.974 -11.035 1.00 94.38 82 ASP A C 1
ATOM 635 O O . ASP A 1 82 ? -3.130 5.357 -9.887 1.00 94.38 82 ASP A O 1
ATOM 639 N N . ALA A 1 83 ? -3.855 4.590 -11.863 1.00 95.38 83 ALA A N 1
ATOM 640 C CA . ALA A 1 83 ? -5.252 4.491 -11.446 1.00 95.38 83 ALA A CA 1
ATOM 641 C C . ALA A 1 83 ? -5.443 3.430 -10.347 1.00 95.38 83 ALA A C 1
ATOM 643 O O . ALA A 1 83 ? -6.102 3.699 -9.338 1.00 95.38 83 ALA A O 1
ATOM 644 N N . ARG A 1 84 ? -4.815 2.255 -10.492 1.00 96.25 84 ARG A N 1
ATOM 645 C CA . ARG A 1 84 ? -4.836 1.187 -9.476 1.00 96.25 84 ARG A CA 1
ATOM 646 C C . ARG A 1 84 ? -4.155 1.613 -8.183 1.00 96.25 84 ARG A C 1
ATOM 648 O O . ARG A 1 84 ? -4.704 1.368 -7.111 1.00 96.25 84 ARG A O 1
ATOM 655 N N . VAL A 1 85 ? -3.013 2.299 -8.266 1.00 95.31 85 VAL A N 1
ATOM 656 C CA . VAL A 1 85 ? -2.309 2.840 -7.095 1.00 95.31 85 VAL A CA 1
ATOM 657 C C . VAL A 1 85 ? -3.198 3.832 -6.351 1.00 95.31 85 VAL A C 1
ATOM 659 O O . VAL A 1 85 ? -3.352 3.697 -5.141 1.00 95.31 85 VAL A O 1
ATOM 662 N N . ARG A 1 86 ? -3.861 4.764 -7.049 1.00 95.25 86 ARG A N 1
ATOM 663 C CA . ARG A 1 86 ? -4.815 5.698 -6.421 1.00 95.25 86 ARG A CA 1
ATOM 664 C C . ARG A 1 86 ? -5.953 4.974 -5.699 1.00 95.25 86 ARG A C 1
ATOM 666 O O . ARG A 1 86 ? -6.267 5.325 -4.561 1.00 95.25 86 ARG A O 1
ATOM 673 N N . ALA A 1 87 ? -6.536 3.950 -6.322 1.00 95.94 87 ALA A N 1
ATOM 674 C CA . ALA A 1 87 ? -7.577 3.136 -5.694 1.00 95.94 87 ALA A CA 1
ATOM 675 C C . ALA A 1 87 ? -7.053 2.401 -4.446 1.00 95.94 87 ALA A C 1
ATOM 677 O O . ALA A 1 87 ? -7.659 2.468 -3.380 1.00 95.94 87 ALA A O 1
ATOM 678 N N . ILE A 1 88 ? -5.877 1.774 -4.539 1.00 95.38 88 ILE A N 1
ATOM 679 C CA . ILE A 1 88 ? -5.199 1.121 -3.411 1.00 95.38 88 ILE A CA 1
ATOM 680 C C . ILE A 1 88 ? -4.923 2.103 -2.270 1.00 95.38 88 ILE A C 1
ATOM 682 O O . ILE A 1 88 ? -5.142 1.760 -1.109 1.00 95.38 88 ILE A O 1
ATOM 686 N N . THR A 1 89 ? -4.457 3.318 -2.570 1.00 94.12 89 THR A N 1
ATOM 687 C CA . THR A 1 89 ? -4.224 4.358 -1.562 1.00 94.12 89 THR A CA 1
ATOM 688 C C . THR A 1 89 ? -5.517 4.714 -0.834 1.00 94.12 89 THR A C 1
ATOM 690 O O . THR A 1 89 ? -5.504 4.819 0.392 1.00 94.12 89 THR A O 1
ATOM 693 N N . SER A 1 90 ? -6.632 4.842 -1.559 1.00 94.19 90 SER A N 1
ATOM 694 C CA . SER A 1 90 ? -7.951 5.081 -0.964 1.00 94.19 90 SER A CA 1
ATOM 695 C C . SER A 1 90 ? -8.381 3.932 -0.043 1.00 94.19 90 SER A C 1
ATOM 697 O O . SER A 1 90 ? -8.770 4.171 1.100 1.00 94.19 90 SER A O 1
ATOM 699 N N . ASP A 1 91 ? -8.240 2.682 -0.486 1.00 94.94 91 ASP A N 1
ATOM 700 C CA . ASP A 1 91 ? -8.609 1.506 0.314 1.00 94.94 91 ASP A CA 1
ATOM 701 C C . ASP A 1 91 ? -7.744 1.368 1.582 1.00 94.94 91 ASP A C 1
ATOM 703 O O . ASP A 1 91 ? -8.245 1.075 2.673 1.00 94.94 91 ASP A O 1
ATOM 707 N N . MET A 1 92 ? -6.434 1.623 1.466 1.00 94.12 92 MET A N 1
ATOM 708 C CA . MET A 1 92 ? -5.511 1.658 2.606 1.00 94.12 92 MET A CA 1
ATOM 709 C C . MET A 1 92 ? -5.867 2.776 3.592 1.00 94.12 92 MET A C 1
ATOM 711 O O . MET A 1 92 ? -5.770 2.579 4.809 1.00 94.12 92 MET A O 1
ATOM 715 N N . ALA A 1 93 ? -6.273 3.945 3.087 1.00 93.12 93 ALA A N 1
ATOM 716 C CA . ALA A 1 93 ? -6.713 5.062 3.915 1.00 93.12 93 ALA A CA 1
ATOM 717 C C . ALA A 1 93 ? -7.997 4.709 4.676 1.00 93.12 93 ALA A C 1
ATOM 719 O O . ALA A 1 93 ? -8.061 4.945 5.882 1.00 93.12 93 ALA A O 1
ATOM 720 N N . ALA A 1 94 ? -8.966 4.061 4.022 1.00 94.38 94 ALA A N 1
ATOM 721 C CA . ALA A 1 94 ? -10.187 3.587 4.670 1.00 94.38 94 ALA A CA 1
ATOM 722 C C . ALA A 1 94 ? -9.887 2.601 5.814 1.00 94.38 94 ALA A C 1
ATOM 724 O O . ALA A 1 94 ? -10.370 2.795 6.929 1.00 94.38 94 ALA A O 1
ATOM 725 N N . CYS A 1 95 ? -9.013 1.611 5.581 1.00 96.38 95 CYS A N 1
ATOM 726 C CA . CYS A 1 95 ? -8.580 0.680 6.631 1.00 96.38 95 CYS A CA 1
ATOM 727 C C . CYS A 1 95 ? -7.889 1.408 7.795 1.00 96.38 95 CYS A C 1
ATOM 729 O O . CYS A 1 95 ? -8.111 1.082 8.960 1.00 96.38 95 CYS A O 1
ATOM 731 N N . SER A 1 96 ? -7.064 2.415 7.488 1.00 95.38 96 SER A N 1
ATOM 732 C CA . SER A 1 96 ? -6.355 3.197 8.505 1.00 95.38 96 SER A CA 1
ATOM 733 C C . SER A 1 96 ? -7.327 4.010 9.366 1.00 95.38 96 SER A C 1
ATOM 735 O O . SER A 1 96 ? -7.216 3.990 10.589 1.00 95.38 96 SER A O 1
ATOM 737 N N . LEU A 1 97 ? -8.307 4.680 8.752 1.00 95.94 97 LEU A N 1
ATOM 738 C CA . LEU A 1 97 ? -9.331 5.444 9.472 1.00 95.94 97 LEU A CA 1
ATOM 739 C C . LEU A 1 97 ? -10.211 4.540 10.343 1.00 95.94 97 LEU A C 1
ATOM 741 O O . LEU A 1 97 ? -10.518 4.899 11.476 1.00 95.94 97 LEU A O 1
ATOM 745 N N . GLU A 1 98 ? -10.579 3.357 9.854 1.00 97.44 98 GLU A N 1
ATOM 746 C CA . GLU A 1 98 ? -11.342 2.382 10.634 1.00 97.44 98 GLU A CA 1
ATOM 747 C C . GLU A 1 98 ? -10.548 1.857 11.836 1.00 97.44 98 GLU A C 1
ATOM 749 O O . GLU A 1 98 ? -11.084 1.794 12.941 1.00 97.44 98 GLU A O 1
ATOM 754 N N . ALA A 1 99 ? -9.259 1.555 11.663 1.00 97.44 99 ALA A N 1
ATOM 755 C CA . ALA A 1 99 ? -8.396 1.158 12.771 1.00 97.44 99 ALA A CA 1
ATOM 756 C C . ALA A 1 99 ? -8.284 2.259 13.841 1.00 97.44 99 ALA A C 1
ATOM 758 O O . ALA A 1 99 ? -8.334 1.952 15.030 1.00 97.44 99 ALA A O 1
ATOM 759 N N . ILE A 1 100 ? -8.174 3.531 13.434 1.00 96.75 100 ILE A N 1
ATOM 760 C CA . ILE A 1 100 ? -8.141 4.677 14.360 1.00 96.75 100 ILE A CA 1
ATOM 761 C C . ILE A 1 100 ? -9.479 4.811 15.095 1.00 96.75 100 ILE A C 1
ATOM 763 O O . ILE A 1 100 ? -9.501 5.012 16.305 1.00 96.75 100 ILE A O 1
ATOM 767 N N . ALA A 1 101 ? -10.601 4.659 14.390 1.00 97.75 101 ALA A N 1
ATOM 768 C CA . ALA A 1 101 ? -11.920 4.699 15.013 1.00 97.75 101 ALA A CA 1
ATOM 769 C C . ALA A 1 101 ? -12.068 3.610 16.088 1.00 97.75 101 ALA A C 1
ATOM 771 O O . ALA A 1 101 ? -12.556 3.879 17.185 1.00 97.75 101 ALA A O 1
ATOM 772 N N . ILE A 1 102 ? -11.605 2.389 15.798 1.00 98.44 102 ILE A N 1
ATOM 773 C CA . ILE A 1 102 ? -11.624 1.271 16.749 1.00 98.44 102 ILE A CA 1
ATOM 774 C C . ILE A 1 102 ? -10.717 1.550 17.955 1.00 98.44 102 ILE A C 1
ATOM 776 O O . ILE A 1 102 ? -11.128 1.310 19.092 1.00 98.44 102 ILE A O 1
ATOM 780 N N . GLU A 1 103 ? -9.510 2.073 17.723 1.00 97.88 103 GLU A N 1
ATOM 781 C CA . GLU A 1 103 ? -8.575 2.484 18.776 1.00 97.88 103 GLU A CA 1
ATOM 782 C C . GLU A 1 103 ? -9.222 3.491 19.737 1.00 97.88 103 GLU A C 1
ATOM 784 O O . GLU A 1 103 ? -9.198 3.280 20.956 1.00 97.88 103 GLU A O 1
ATOM 789 N N . GLU A 1 104 ? -9.824 4.557 19.195 1.00 97.50 104 GLU A N 1
ATOM 790 C CA . GLU A 1 104 ? -10.496 5.605 19.968 1.00 97.50 104 GLU A CA 1
ATOM 791 C C . GLU A 1 104 ? -11.708 5.037 20.730 1.00 97.50 104 GLU A C 1
ATOM 793 O O . GLU A 1 104 ? -11.868 5.301 21.923 1.00 97.50 104 GLU A O 1
ATOM 798 N N . ALA A 1 105 ? -12.511 4.171 20.103 1.00 97.88 105 ALA A N 1
ATOM 799 C CA . ALA A 1 105 ? -13.671 3.550 20.744 1.00 97.88 105 ALA A CA 1
ATOM 800 C C . ALA A 1 105 ? -13.298 2.602 21.896 1.00 97.88 105 ALA A C 1
ATOM 802 O O . ALA A 1 105 ? -13.989 2.566 22.919 1.00 97.88 105 ALA A O 1
ATOM 803 N N . LEU A 1 106 ? -12.207 1.839 21.763 1.00 97.94 106 LEU A N 1
ATOM 804 C CA . LEU A 1 106 ? -11.685 1.001 22.847 1.00 97.94 106 LEU A CA 1
ATOM 805 C C . LEU A 1 106 ? -11.164 1.850 24.008 1.00 97.94 106 LEU A C 1
ATOM 807 O O . LEU A 1 106 ? -11.421 1.517 25.168 1.00 97.94 106 LEU A O 1
ATOM 811 N N . LYS A 1 107 ? -10.503 2.972 23.702 1.00 96.81 107 LYS A N 1
ATOM 812 C CA . LYS A 1 107 ? -10.033 3.930 24.706 1.00 96.81 107 LYS A CA 1
ATOM 813 C C . LYS A 1 107 ? -11.194 4.537 25.495 1.00 96.81 107 LYS A C 1
ATOM 815 O O . LYS A 1 107 ? -11.180 4.505 26.721 1.00 96.81 107 LYS A O 1
ATOM 820 N N . THR A 1 108 ? -12.261 4.981 24.826 1.00 96.88 108 THR A N 1
ATOM 821 C CA . THR A 1 108 ? -13.477 5.493 25.494 1.00 96.88 108 THR A CA 1
ATOM 822 C C . THR A 1 108 ? -14.141 4.452 26.404 1.00 96.88 108 THR A C 1
ATOM 824 O O . THR A 1 108 ? -14.797 4.810 27.378 1.00 96.88 108 THR A O 1
ATOM 827 N N . LYS A 1 109 ? -13.954 3.155 26.132 1.00 97.19 109 LYS A N 1
ATOM 828 C CA . LYS A 1 109 ? -14.460 2.049 26.964 1.00 97.19 109 LYS A CA 1
ATOM 829 C C . LYS A 1 109 ? -13.504 1.632 28.093 1.00 97.19 109 LYS A C 1
ATOM 831 O O . LYS A 1 109 ? -13.751 0.609 28.732 1.00 97.19 109 LYS A O 1
ATOM 836 N N . GLY A 1 110 ? -12.411 2.364 28.323 1.00 97.19 110 GLY A N 1
ATOM 837 C CA . GLY A 1 110 ? -11.411 2.051 29.352 1.00 97.19 110 GLY A CA 1
ATOM 838 C C . GLY A 1 110 ? -10.568 0.809 29.042 1.00 97.19 110 GLY A C 1
ATOM 839 O O . GLY A 1 110 ? -10.082 0.137 29.950 1.00 97.19 110 GLY A O 1
ATOM 840 N N . ARG A 1 111 ? -10.429 0.439 27.761 1.00 97.88 111 ARG A N 1
ATOM 841 C CA . ARG A 1 111 ? -9.606 -0.698 27.311 1.00 97.88 111 ARG A CA 1
ATOM 842 C C . ARG A 1 111 ? -8.255 -0.218 26.786 1.00 97.88 111 ARG A C 1
ATOM 844 O O . ARG A 1 111 ? -7.884 -0.508 25.649 1.00 97.88 111 ARG A O 1
ATOM 851 N N . ASP A 1 112 ? -7.513 0.487 27.635 1.00 97.06 112 ASP A N 1
ATOM 852 C CA . ASP A 1 112 ? -6.270 1.174 27.260 1.00 97.06 112 ASP A CA 1
ATOM 853 C C . ASP A 1 112 ? -5.202 0.231 26.700 1.00 97.06 112 ASP A C 1
ATOM 855 O O . ASP A 1 112 ? -4.579 0.546 25.692 1.00 97.06 112 ASP A O 1
ATOM 859 N N . ALA A 1 113 ? -5.032 -0.958 27.286 1.00 97.44 113 ALA A N 1
ATOM 860 C CA . ALA A 1 113 ? -4.059 -1.936 26.796 1.00 97.44 113 ALA A CA 1
ATOM 861 C C . ALA A 1 113 ? -4.373 -2.408 25.364 1.00 97.44 113 ALA A C 1
ATOM 863 O O . ALA A 1 113 ? -3.481 -2.465 24.522 1.00 97.44 113 ALA A O 1
ATOM 864 N N . ALA A 1 114 ? -5.646 -2.695 25.068 1.00 96.69 114 ALA A N 1
ATOM 865 C CA . ALA A 1 114 ? -6.072 -3.118 23.733 1.00 96.69 114 ALA A CA 1
ATOM 866 C C . ALA A 1 114 ? -5.943 -1.976 22.711 1.00 96.69 114 ALA A C 1
ATOM 868 O O . ALA A 1 114 ? -5.445 -2.188 21.606 1.00 96.69 114 ALA A O 1
ATOM 869 N N . SER A 1 115 ? -6.331 -0.758 23.102 1.00 97.88 115 SER A N 1
ATOM 870 C CA . SER A 1 115 ? -6.133 0.455 22.301 1.00 97.88 115 SER A CA 1
ATOM 871 C C . SER A 1 115 ? -4.644 0.675 21.982 1.00 97.88 115 SER A C 1
ATOM 873 O O . SER A 1 115 ? -4.273 0.829 20.819 1.00 97.88 115 SER A O 1
ATOM 875 N N . ALA A 1 116 ? -3.762 0.550 22.979 1.00 97.00 116 ALA A N 1
ATOM 876 C CA . ALA A 1 116 ? -2.317 0.661 22.797 1.00 97.00 116 ALA A CA 1
ATOM 877 C C . ALA A 1 116 ? -1.750 -0.419 21.856 1.00 97.00 116 ALA A C 1
ATOM 879 O O . ALA A 1 116 ? -0.905 -0.114 21.015 1.00 97.00 116 ALA A O 1
ATOM 880 N N . SER A 1 117 ? -2.227 -1.667 21.938 1.00 97.81 117 SER A N 1
ATOM 881 C CA . SER A 1 117 ? -1.826 -2.721 20.994 1.00 97.81 117 SER A CA 1
ATOM 882 C C . SER A 1 117 ? -2.220 -2.395 19.550 1.00 97.81 117 SER A C 1
ATOM 884 O O . SER A 1 117 ? -1.408 -2.582 18.643 1.00 97.81 117 SER A O 1
ATOM 886 N N . ILE A 1 118 ? -3.424 -1.855 19.328 1.00 97.44 118 ILE A N 1
ATOM 887 C CA . ILE A 1 118 ? -3.857 -1.397 17.997 1.00 97.44 118 ILE A CA 1
ATOM 888 C C . ILE A 1 118 ? -2.962 -0.260 17.501 1.00 97.44 118 ILE A C 1
ATOM 890 O O . ILE A 1 118 ? -2.512 -0.292 16.356 1.00 97.44 118 ILE A O 1
ATOM 894 N N . ARG A 1 119 ? -2.632 0.702 18.367 1.00 97.00 119 ARG A N 1
ATOM 895 C CA . ARG A 1 119 ? -1.731 1.805 18.021 1.00 97.00 119 ARG A CA 1
ATOM 896 C C . ARG A 1 119 ? -0.351 1.313 17.578 1.00 97.00 119 ARG A C 1
ATOM 898 O O . ARG A 1 119 ? 0.186 1.789 16.578 1.00 97.00 119 ARG A O 1
ATOM 905 N N . VAL A 1 120 ? 0.217 0.338 18.289 1.00 97.19 120 VAL A N 1
ATOM 906 C CA . VAL A 1 120 ? 1.498 -0.287 17.917 1.00 97.19 120 VAL A CA 1
ATOM 907 C C . VAL A 1 120 ? 1.395 -0.977 16.557 1.00 97.19 120 VAL A C 1
ATOM 909 O O . VAL A 1 120 ? 2.278 -0.796 15.716 1.00 97.19 120 VAL A O 1
ATOM 912 N N . ALA A 1 121 ? 0.307 -1.711 16.302 1.00 95.62 121 ALA A N 1
ATOM 913 C CA . ALA A 1 121 ? 0.073 -2.330 15.000 1.00 95.62 121 ALA A CA 1
ATOM 914 C C . ALA A 1 121 ? 0.030 -1.279 13.876 1.00 95.62 121 ALA A C 1
ATOM 916 O O . AL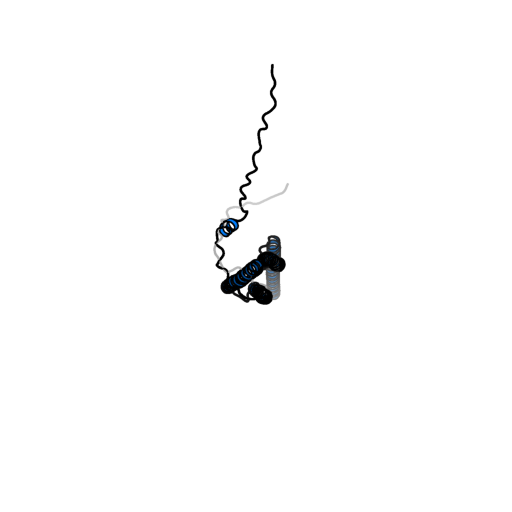A A 1 121 ? 0.754 -1.419 12.892 1.00 95.62 121 ALA A O 1
ATOM 917 N N . GLN A 1 122 ? -0.696 -0.173 14.062 1.00 94.75 122 GLN A N 1
ATOM 918 C CA . GLN A 1 122 ? -0.750 0.936 13.099 1.00 94.75 122 GLN A CA 1
ATOM 919 C C . GLN A 1 122 ? 0.612 1.562 12.799 1.00 94.75 122 GLN A C 1
ATOM 921 O O . GLN A 1 122 ? 0.920 1.881 11.647 1.00 94.75 122 GLN A O 1
ATOM 926 N N . MET A 1 123 ? 1.447 1.743 13.824 1.00 93.75 123 MET A N 1
ATOM 927 C CA . MET A 1 123 ? 2.811 2.238 13.636 1.00 93.75 123 MET A CA 1
ATOM 928 C C . MET A 1 123 ? 3.642 1.257 12.803 1.00 93.75 123 MET A C 1
ATOM 930 O O . MET A 1 123 ? 4.324 1.673 11.864 1.00 93.75 123 MET A O 1
ATOM 934 N N . GLY A 1 124 ? 3.537 -0.042 13.093 1.00 92.81 124 GLY A N 1
ATOM 935 C CA . GLY A 1 124 ? 4.177 -1.095 12.304 1.00 92.81 124 GLY A CA 1
ATOM 936 C C . GLY A 1 124 ? 3.715 -1.099 10.843 1.00 92.81 124 GLY A C 1
ATOM 937 O O . GLY A 1 124 ? 4.538 -1.203 9.932 1.00 92.81 124 GLY A O 1
ATOM 938 N N . GLU A 1 125 ? 2.418 -0.914 10.598 1.00 93.25 125 GLU A N 1
ATOM 939 C CA . GLU A 1 125 ? 1.842 -0.833 9.252 1.00 93.25 125 GLU A CA 1
ATOM 940 C C . GLU A 1 125 ? 2.356 0.379 8.469 1.00 93.25 125 GLU A C 1
ATOM 942 O O . GLU A 1 125 ? 2.716 0.242 7.296 1.00 93.25 125 GLU A O 1
ATOM 947 N N . LYS A 1 126 ? 2.447 1.553 9.109 1.00 89.88 126 LYS A N 1
ATOM 948 C CA . LYS A 1 126 ? 3.023 2.758 8.493 1.00 89.88 126 LYS A CA 1
ATOM 949 C C . LYS A 1 126 ? 4.473 2.511 8.075 1.00 89.88 126 LYS A C 1
ATOM 951 O O . LYS A 1 126 ? 4.834 2.763 6.926 1.00 89.88 126 LYS A O 1
ATOM 956 N N . THR A 1 127 ? 5.285 1.961 8.976 1.00 92.44 127 THR A N 1
ATOM 957 C CA . THR A 1 127 ? 6.688 1.627 8.692 1.00 92.44 127 THR A CA 1
ATOM 958 C C . THR A 1 127 ? 6.800 0.614 7.553 1.00 92.44 127 THR A C 1
ATOM 960 O O . THR A 1 127 ? 7.579 0.813 6.620 1.00 92.44 127 THR A O 1
ATOM 963 N N . LYS A 1 128 ? 5.974 -0.440 7.563 1.00 93.06 128 LYS A N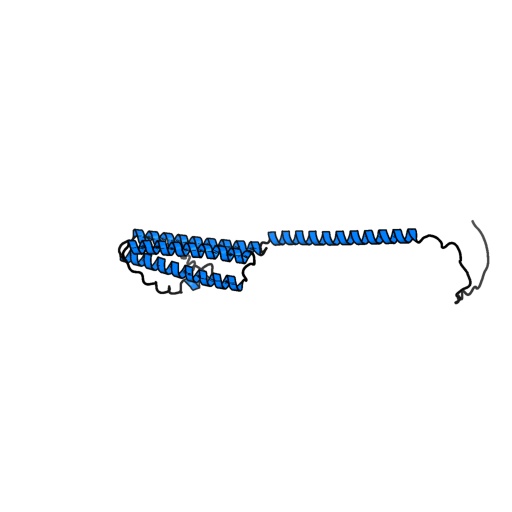 1
ATOM 964 C CA . LYS A 1 128 ? 5.913 -1.439 6.486 1.00 93.06 128 LYS A CA 1
ATOM 965 C C . LYS A 1 128 ? 5.555 -0.812 5.139 1.00 93.06 128 LYS A C 1
ATOM 967 O O . LYS A 1 128 ? 6.182 -1.152 4.134 1.00 93.06 128 LYS A O 1
ATOM 972 N N . LEU A 1 129 ? 4.562 0.079 5.099 1.00 90.25 129 LEU A N 1
ATOM 973 C CA . LEU A 1 129 ? 4.168 0.765 3.869 1.00 90.25 129 LEU A CA 1
ATOM 974 C C . LEU A 1 129 ? 5.320 1.610 3.321 1.00 90.25 129 LEU A C 1
ATOM 976 O O . LEU A 1 129 ? 5.654 1.465 2.149 1.00 90.25 129 LEU A O 1
ATOM 980 N N . ASN A 1 130 ? 5.969 2.405 4.175 1.00 90.31 130 ASN A N 1
ATOM 981 C CA . ASN A 1 130 ? 7.108 3.236 3.784 1.00 90.31 130 ASN A CA 1
ATOM 982 C C . ASN A 1 130 ? 8.225 2.392 3.160 1.00 90.31 130 ASN A C 1
ATOM 984 O O . ASN A 1 130 ? 8.638 2.661 2.035 1.00 90.31 130 ASN A O 1
ATOM 988 N N . MET A 1 131 ? 8.643 1.314 3.834 1.00 94.69 131 MET A N 1
ATOM 989 C CA . MET A 1 131 ? 9.664 0.404 3.303 1.00 94.69 131 MET A CA 1
ATOM 990 C C . MET A 1 131 ? 9.236 -0.242 1.979 1.00 94.69 131 MET A C 1
ATOM 992 O O . MET A 1 131 ? 10.049 -0.381 1.066 1.00 94.69 131 MET A O 1
ATOM 996 N N . THR A 1 132 ? 7.959 -0.617 1.851 1.00 93.19 132 THR A N 1
ATOM 997 C CA . THR A 1 132 ? 7.417 -1.192 0.612 1.00 93.19 132 THR A CA 1
ATOM 998 C C . THR A 1 132 ? 7.519 -0.193 -0.539 1.00 93.19 132 THR A C 1
ATOM 1000 O O . THR A 1 132 ? 8.033 -0.545 -1.598 1.00 93.19 132 THR A O 1
ATOM 1003 N N . CYS A 1 133 ? 7.096 1.056 -0.330 1.00 91.94 133 CYS A N 1
ATOM 1004 C CA . CYS A 1 133 ? 7.184 2.113 -1.336 1.00 91.94 133 CYS A CA 1
ATOM 1005 C C . CYS A 1 133 ? 8.639 2.402 -1.729 1.00 91.94 133 CYS A C 1
ATOM 1007 O O . CYS A 1 133 ? 8.946 2.455 -2.919 1.00 91.94 133 CYS A O 1
ATOM 1009 N N . THR A 1 134 ? 9.553 2.506 -0.758 1.00 93.56 134 THR A N 1
ATOM 1010 C CA . THR A 1 134 ? 10.988 2.683 -1.028 1.00 93.56 134 THR A CA 1
ATOM 1011 C C . THR A 1 134 ? 11.529 1.550 -1.898 1.00 93.56 134 THR A C 1
ATOM 1013 O O . THR A 1 134 ? 12.165 1.806 -2.919 1.00 93.56 134 THR A O 1
ATOM 1016 N N . LEU A 1 135 ? 11.234 0.293 -1.552 1.00 94.56 135 LEU A N 1
ATOM 1017 C CA . LEU A 1 135 ? 11.666 -0.861 -2.342 1.00 94.56 135 LEU A CA 1
ATOM 1018 C C . LEU A 1 135 ? 11.091 -0.848 -3.761 1.00 94.56 135 LEU A C 1
ATOM 1020 O O . LEU A 1 135 ? 11.802 -1.206 -4.698 1.00 94.56 135 LEU A O 1
ATOM 1024 N N . GLN A 1 136 ? 9.834 -0.441 -3.942 1.00 93.69 136 GLN A N 1
ATOM 1025 C CA . GLN A 1 136 ? 9.242 -0.328 -5.275 1.00 93.69 136 GLN A CA 1
ATOM 1026 C C . GLN A 1 136 ? 9.934 0.748 -6.118 1.00 93.69 136 GLN A C 1
ATOM 1028 O O . GLN A 1 136 ? 10.296 0.478 -7.260 1.00 93.69 136 GLN A O 1
ATOM 1033 N N . VAL A 1 137 ? 10.203 1.930 -5.557 1.00 92.94 137 VAL A N 1
ATOM 1034 C CA . VAL A 1 137 ? 10.945 2.992 -6.259 1.00 92.94 137 VAL A CA 1
ATOM 1035 C C . VAL A 1 137 ? 12.331 2.502 -6.682 1.00 92.94 137 VAL A C 1
ATOM 1037 O O . VAL A 1 137 ? 12.716 2.670 -7.839 1.00 92.94 137 VAL A O 1
ATOM 1040 N N . LEU A 1 138 ? 13.055 1.833 -5.779 1.00 94.19 138 LEU A N 1
ATOM 1041 C CA . LEU A 1 138 ? 14.376 1.275 -6.075 1.00 94.19 138 LEU A CA 1
ATOM 1042 C C . LEU A 1 138 ? 14.317 0.205 -7.173 1.00 94.19 138 LEU A C 1
ATOM 1044 O O . LEU A 1 138 ? 15.127 0.230 -8.098 1.00 94.19 138 LEU A O 1
ATOM 1048 N N . ARG A 1 139 ? 13.340 -0.707 -7.113 1.00 93.62 139 ARG A N 1
ATOM 1049 C CA . ARG A 1 139 ? 13.141 -1.743 -8.139 1.00 93.62 139 ARG A CA 1
ATOM 1050 C C . ARG A 1 139 ? 12.778 -1.154 -9.497 1.00 93.62 139 ARG A C 1
ATOM 1052 O O . ARG A 1 139 ? 13.305 -1.617 -10.503 1.00 93.62 139 ARG A O 1
ATOM 1059 N N . LYS A 1 140 ? 11.928 -0.125 -9.529 1.00 92.31 140 LYS A N 1
ATOM 1060 C CA . LYS A 1 140 ? 11.580 0.589 -10.761 1.00 92.31 140 LYS A CA 1
ATOM 1061 C C . LYS A 1 140 ? 12.814 1.249 -11.371 1.00 92.31 140 LYS A C 1
ATOM 1063 O O . LYS A 1 140 ? 13.108 1.015 -12.538 1.00 92.31 140 LYS A O 1
ATOM 1068 N N . ALA A 1 141 ? 13.592 1.979 -10.572 1.00 90.62 141 ALA A N 1
ATOM 1069 C CA . ALA A 1 141 ? 14.832 2.601 -11.036 1.00 90.62 141 ALA A CA 1
ATOM 1070 C C . ALA A 1 141 ? 15.826 1.572 -11.606 1.00 90.62 141 ALA A C 1
ATOM 1072 O O . ALA A 1 141 ? 16.418 1.817 -12.656 1.00 90.62 141 ALA A O 1
ATOM 1073 N N . ALA A 1 142 ? 15.955 0.412 -10.954 1.00 90.19 142 ALA A N 1
ATOM 1074 C CA . ALA A 1 142 ? 16.783 -0.686 -11.443 1.00 90.19 142 ALA A CA 1
ATOM 1075 C C . ALA A 1 142 ? 16.260 -1.275 -12.766 1.00 90.19 142 ALA A C 1
ATOM 1077 O O . ALA A 1 142 ? 17.058 -1.541 -13.662 1.00 90.19 142 ALA A O 1
ATOM 1078 N N . SER A 1 143 ? 14.939 -1.454 -12.907 1.00 87.56 143 SER A N 1
ATOM 1079 C CA . SER A 1 143 ? 14.319 -1.955 -14.148 1.00 87.56 143 SER A CA 1
ATOM 1080 C C . SER A 1 143 ? 14.451 -0.983 -15.323 1.00 87.56 143 SER A C 1
ATOM 1082 O O . SER A 1 143 ? 14.527 -1.407 -16.468 1.00 87.56 143 SER A O 1
ATOM 1084 N N . GLU A 1 144 ? 14.535 0.316 -15.033 1.00 88.31 144 GLU A N 1
ATOM 1085 C CA . GLU A 1 144 ? 14.740 1.382 -16.018 1.00 88.31 144 GLU A CA 1
ATOM 1086 C C . GLU A 1 144 ? 16.232 1.601 -16.349 1.00 88.31 144 GLU A C 1
ATOM 1088 O O . GLU A 1 144 ? 16.561 2.527 -17.086 1.00 88.31 144 GLU A O 1
ATOM 1093 N N . GLY A 1 145 ? 17.154 0.812 -15.776 1.00 86.88 145 GLY A N 1
ATOM 1094 C CA . GLY A 1 145 ? 18.595 0.966 -16.008 1.00 86.88 145 GLY A CA 1
ATOM 1095 C C . GLY A 1 145 ? 19.162 2.306 -15.518 1.00 86.88 145 GLY A C 1
ATOM 1096 O O . GLY A 1 145 ? 20.159 2.794 -16.048 1.00 86.88 145 GLY A O 1
ATOM 1097 N N . ARG A 1 146 ? 18.514 2.956 -14.538 1.00 87.62 146 ARG A N 1
ATOM 1098 C CA . ARG A 1 146 ? 18.837 4.341 -14.140 1.00 87.62 146 ARG A CA 1
ATOM 1099 C C . ARG A 1 146 ? 20.094 4.468 -13.295 1.00 87.62 146 ARG A C 1
ATOM 1101 O O . ARG A 1 146 ? 20.537 5.590 -13.043 1.00 87.62 146 ARG A O 1
ATOM 1108 N N . TRP A 1 147 ? 20.656 3.361 -12.827 1.00 88.12 147 TRP A N 1
ATOM 1109 C CA . TRP A 1 147 ? 21.863 3.393 -12.015 1.00 88.12 147 TRP A CA 1
ATOM 1110 C C . TRP A 1 147 ? 23.096 3.603 -12.896 1.00 88.12 147 TRP A C 1
ATOM 1112 O O . TRP A 1 147 ? 23.192 3.051 -13.990 1.00 88.12 147 TRP A O 1
ATOM 1122 N N . SER A 1 148 ? 24.052 4.410 -12.427 1.00 82.62 148 SER A N 1
ATOM 1123 C CA . SER A 1 148 ? 25.243 4.786 -13.206 1.00 82.62 148 SER A CA 1
ATOM 1124 C C . SER A 1 148 ? 25.993 3.571 -13.752 1.00 82.62 148 SER A C 1
ATOM 1126 O O . SER A 1 148 ? 26.245 3.499 -14.950 1.00 82.62 148 SER A O 1
ATOM 1128 N N . TRP A 1 149 ? 26.213 2.568 -12.903 1.00 82.00 149 TRP A N 1
ATOM 1129 C CA . TRP A 1 149 ? 26.895 1.325 -13.259 1.00 82.00 149 TRP A CA 1
ATOM 1130 C C . TRP A 1 149 ? 26.112 0.436 -14.242 1.00 82.00 149 TRP A C 1
ATOM 1132 O O . TRP A 1 149 ? 26.706 -0.395 -14.925 1.00 82.00 149 TRP A O 1
ATOM 1142 N N . GLN A 1 150 ? 24.784 0.583 -14.339 1.00 84.06 150 GLN A N 1
ATOM 1143 C CA . GLN A 1 150 ? 23.990 -0.111 -15.363 1.00 84.06 150 GLN A CA 1
ATOM 1144 C C . GLN A 1 150 ? 24.181 0.546 -16.732 1.00 84.06 150 GLN A C 1
ATOM 1146 O O . GLN A 1 150 ? 24.312 -0.153 -17.732 1.00 84.06 150 GLN A O 1
ATOM 1151 N N . ARG A 1 151 ? 24.244 1.883 -16.772 1.00 78.25 151 ARG A N 1
ATOM 1152 C CA . ARG A 1 151 ? 24.490 2.634 -18.012 1.00 78.25 151 ARG A CA 1
ATOM 1153 C C . ARG A 1 151 ? 25.895 2.400 -18.555 1.00 78.25 151 ARG A C 1
ATOM 1155 O O . ARG A 1 151 ? 26.053 2.283 -19.762 1.00 78.25 151 ARG A O 1
ATOM 1162 N N . GLU A 1 152 ? 26.888 2.311 -17.673 1.00 77.25 152 GLU A N 1
ATOM 1163 C CA . GLU A 1 152 ? 28.275 2.000 -18.042 1.00 77.25 152 GLU A CA 1
ATOM 1164 C C . GLU A 1 152 ? 28.376 0.621 -18.708 1.00 77.25 152 GLU A C 1
ATOM 1166 O O . GLU A 1 152 ? 28.885 0.524 -19.821 1.00 77.25 152 GLU A O 1
ATOM 1171 N N . ARG A 1 153 ? 27.782 -0.420 -18.107 1.00 75.50 153 ARG A N 1
ATOM 1172 C CA . ARG A 1 153 ? 27.719 -1.758 -18.723 1.00 75.50 153 ARG A CA 1
ATOM 1173 C C . ARG A 1 153 ? 26.960 -1.777 -20.046 1.00 75.50 153 ARG A C 1
ATOM 1175 O O . ARG A 1 153 ? 27.413 -2.411 -20.990 1.00 75.50 153 ARG A O 1
ATOM 1182 N N . GLY A 1 154 ? 25.828 -1.076 -20.128 1.00 75.69 154 GLY A N 1
ATOM 1183 C CA . GLY A 1 154 ? 25.070 -0.966 -21.376 1.00 75.69 154 GLY A CA 1
ATOM 1184 C C . GLY A 1 154 ? 25.890 -0.322 -22.497 1.00 75.69 154 GLY A C 1
ATOM 1185 O O . GLY A 1 154 ? 25.896 -0.826 -23.614 1.00 75.69 154 GLY A O 1
ATOM 1186 N N . ALA A 1 155 ? 26.648 0.735 -22.192 1.00 75.69 155 ALA A N 1
ATOM 1187 C CA . ALA A 1 155 ? 27.538 1.375 -23.159 1.00 75.69 155 ALA A CA 1
ATOM 1188 C C . ALA A 1 155 ? 28.676 0.441 -23.607 1.00 75.69 155 ALA A C 1
ATOM 1190 O O . ALA A 1 155 ? 28.993 0.388 -24.794 1.00 75.69 155 ALA A O 1
ATOM 1191 N N . GLU A 1 156 ? 29.267 -0.326 -22.688 1.00 79.81 156 GLU A N 1
ATOM 1192 C CA . GLU A 1 156 ? 30.276 -1.339 -23.021 1.00 79.81 156 GLU A CA 1
ATOM 1193 C C . GLU A 1 156 ? 29.706 -2.439 -23.932 1.00 79.81 156 GLU A C 1
ATOM 1195 O O . GLU A 1 156 ? 30.328 -2.791 -24.937 1.00 79.81 156 GLU A O 1
ATOM 1200 N N . GLU A 1 157 ? 28.507 -2.944 -23.630 1.00 83.25 157 GLU A N 1
ATOM 1201 C CA . GLU A 1 157 ? 27.809 -3.943 -24.447 1.00 83.25 157 GLU A CA 1
ATOM 1202 C C . GLU A 1 157 ? 27.426 -3.395 -25.830 1.00 83.25 157 GLU A C 1
ATOM 1204 O O . GLU A 1 157 ? 27.608 -4.082 -26.837 1.00 83.25 157 GLU A O 1
ATOM 1209 N N . GLU A 1 158 ? 26.954 -2.149 -25.917 1.00 83.88 158 GLU A N 1
ATOM 1210 C CA . GLU A 1 158 ? 26.636 -1.493 -27.188 1.00 83.88 158 GLU A CA 1
ATOM 1211 C C . GLU A 1 158 ? 27.879 -1.284 -28.057 1.00 83.88 158 GLU A C 1
ATOM 1213 O O . GLU A 1 158 ? 27.839 -1.553 -29.263 1.00 83.88 158 GLU A O 1
ATOM 1218 N N . VAL A 1 159 ? 28.993 -0.851 -27.457 1.00 85.62 159 VAL A N 1
ATOM 1219 C CA . VAL A 1 159 ? 30.283 -0.697 -28.144 1.00 85.62 159 VAL A CA 1
ATOM 1220 C C . VAL A 1 159 ? 30.798 -2.053 -28.623 1.00 85.62 159 VAL A C 1
ATOM 1222 O O . VAL A 1 159 ? 31.201 -2.176 -29.782 1.00 85.62 159 VAL A O 1
ATOM 1225 N N . ALA A 1 160 ? 30.730 -3.090 -27.785 1.00 86.75 160 ALA A N 1
ATOM 1226 C CA . ALA A 1 160 ? 31.111 -4.447 -28.167 1.00 86.75 160 ALA A CA 1
ATOM 1227 C C . ALA A 1 160 ? 30.234 -4.982 -29.313 1.00 86.75 160 ALA A C 1
ATOM 1229 O O . ALA A 1 160 ? 30.748 -5.547 -30.281 1.00 86.75 160 ALA A O 1
ATOM 1230 N N . ALA A 1 161 ? 28.920 -4.747 -29.260 1.00 86.56 161 ALA A N 1
ATOM 1231 C CA . ALA A 1 161 ? 27.992 -5.133 -30.318 1.00 86.56 161 ALA A CA 1
ATOM 1232 C C . ALA A 1 161 ? 28.248 -4.363 -31.626 1.00 86.56 161 ALA A C 1
ATOM 1234 O O . ALA A 1 161 ? 28.162 -4.942 -32.709 1.00 86.56 161 ALA A O 1
ATOM 1235 N N . ALA A 1 162 ? 28.584 -3.072 -31.552 1.00 87.81 162 ALA A N 1
ATOM 1236 C CA . ALA A 1 162 ? 28.957 -2.274 -32.717 1.00 87.81 162 ALA A CA 1
ATOM 1237 C C . ALA A 1 162 ? 30.261 -2.773 -33.351 1.00 87.81 162 ALA A C 1
ATOM 1239 O O . ALA A 1 162 ? 30.310 -2.966 -34.566 1.00 87.81 162 ALA A O 1
ATOM 1240 N N . ALA A 1 163 ? 31.280 -3.063 -32.539 1.00 88.56 163 ALA A N 1
ATOM 1241 C CA . ALA A 1 163 ? 32.537 -3.635 -33.008 1.00 88.56 163 ALA A CA 1
ATOM 1242 C C . ALA A 1 163 ? 32.330 -5.006 -33.673 1.00 88.56 163 ALA A C 1
ATOM 1244 O O . ALA A 1 163 ? 32.895 -5.262 -34.735 1.00 88.56 163 ALA A O 1
ATOM 1245 N N . ALA A 1 164 ? 31.470 -5.859 -33.107 1.00 90.25 164 ALA A N 1
ATOM 1246 C CA . ALA A 1 164 ? 31.123 -7.148 -33.701 1.00 90.25 164 ALA A CA 1
ATOM 1247 C C . ALA A 1 164 ? 30.433 -6.993 -35.069 1.00 90.25 164 ALA A C 1
ATOM 1249 O O . ALA A 1 164 ? 30.787 -7.704 -36.008 1.00 90.25 164 ALA A O 1
ATOM 1250 N N . ARG A 1 165 ? 29.500 -6.038 -35.216 1.00 92.44 165 ARG A N 1
ATOM 1251 C CA . ARG A 1 165 ? 28.860 -5.733 -36.511 1.00 92.44 165 ARG A CA 1
ATOM 1252 C C . ARG A 1 165 ? 29.884 -5.293 -37.560 1.00 92.44 165 ARG A C 1
ATOM 1254 O O . ARG A 1 165 ? 29.909 -5.859 -38.648 1.00 92.44 165 ARG A O 1
ATOM 1261 N N . VAL A 1 166 ? 30.775 -4.366 -37.202 1.00 91.81 166 VAL A N 1
ATOM 1262 C CA . VAL A 1 166 ? 31.849 -3.894 -38.093 1.00 91.81 166 VAL A CA 1
ATOM 1263 C C . VAL A 1 166 ? 32.796 -5.033 -38.479 1.00 91.81 166 VAL A C 1
ATOM 1265 O O . VAL A 1 166 ? 33.197 -5.133 -39.635 1.00 91.81 166 VAL A O 1
ATOM 1268 N N . ALA A 1 167 ? 33.137 -5.924 -37.544 1.00 91.06 167 ALA A N 1
ATOM 1269 C CA . ALA A 1 167 ? 33.987 -7.077 -37.831 1.00 91.06 167 ALA A CA 1
ATOM 1270 C C . ALA A 1 167 ? 33.329 -8.055 -38.821 1.00 91.06 167 ALA A C 1
ATOM 1272 O O . ALA A 1 167 ? 33.995 -8.541 -39.735 1.00 91.06 167 ALA A O 1
ATOM 1273 N N . VAL A 1 168 ? 32.023 -8.312 -38.681 1.00 91.94 168 VAL A N 1
ATOM 1274 C CA . VAL A 1 168 ? 31.259 -9.147 -39.624 1.00 91.94 168 VAL A CA 1
ATOM 1275 C C . VAL A 1 168 ? 31.208 -8.504 -41.012 1.00 91.94 168 VAL A C 1
ATOM 1277 O O . VAL A 1 168 ? 31.456 -9.185 -42.007 1.00 91.94 168 VAL A O 1
ATOM 1280 N N . GLU A 1 169 ? 30.951 -7.198 -41.093 1.00 90.44 169 GLU A N 1
ATOM 1281 C CA . GLU A 1 169 ? 30.955 -6.457 -42.362 1.00 90.44 169 GLU A CA 1
ATOM 1282 C C . GLU A 1 169 ? 32.338 -6.460 -43.030 1.00 90.44 169 GLU A C 1
ATOM 1284 O O . GLU A 1 169 ? 32.447 -6.669 -44.240 1.00 90.44 169 GLU A O 1
ATOM 1289 N N . ALA A 1 170 ? 33.409 -6.293 -42.251 1.00 90.56 170 ALA A N 1
ATOM 1290 C CA . ALA A 1 170 ? 34.777 -6.336 -42.758 1.00 90.56 170 ALA A CA 1
ATOM 1291 C C . ALA A 1 170 ? 35.137 -7.714 -43.334 1.00 90.56 170 ALA A C 1
ATOM 1293 O O . ALA A 1 170 ? 35.712 -7.792 -44.420 1.00 90.56 170 ALA A O 1
ATOM 1294 N N . LEU A 1 171 ? 34.759 -8.799 -42.649 1.00 92.44 171 LEU A N 1
ATOM 1295 C CA . LEU A 1 171 ? 34.954 -10.163 -43.150 1.00 92.44 171 LEU A CA 1
ATOM 1296 C C . LEU A 1 171 ? 34.170 -10.410 -44.444 1.00 92.44 171 LEU A C 1
ATOM 1298 O O . LEU A 1 171 ? 34.717 -10.989 -45.382 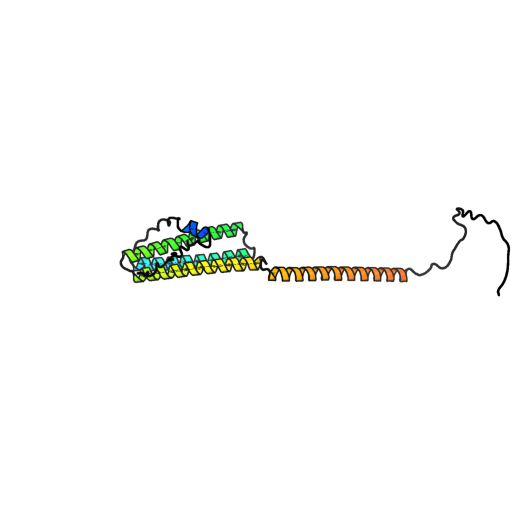1.00 92.44 171 LEU A O 1
ATOM 1302 N N . ALA A 1 172 ? 32.929 -9.927 -44.532 1.00 90.25 172 ALA A N 1
ATOM 1303 C CA . ALA A 1 172 ? 32.124 -10.045 -45.745 1.00 90.25 172 ALA A CA 1
ATOM 1304 C C . ALA A 1 172 ? 32.767 -9.317 -46.943 1.00 90.25 172 ALA A C 1
ATOM 1306 O O . ALA A 1 172 ? 32.817 -9.873 -48.042 1.00 90.25 172 ALA A O 1
ATOM 1307 N N . MET A 1 173 ? 33.322 -8.117 -46.727 1.00 90.00 173 MET A N 1
ATOM 1308 C CA . MET A 1 173 ? 34.056 -7.380 -47.765 1.00 90.00 173 MET A CA 1
ATOM 1309 C C . MET A 1 173 ? 35.340 -8.096 -48.203 1.00 90.00 173 MET A C 1
ATOM 1311 O O . MET A 1 173 ? 35.652 -8.127 -49.394 1.00 90.00 173 MET A O 1
ATOM 1315 N N . GLU A 1 174 ? 36.098 -8.674 -47.268 1.00 89.12 174 GLU A N 1
ATOM 1316 C CA . GLU A 1 174 ? 37.301 -9.452 -47.595 1.00 89.12 174 GLU A CA 1
ATOM 1317 C C . GLU A 1 174 ? 36.961 -10.719 -48.395 1.00 89.12 174 GLU A C 1
ATOM 1319 O O . GLU A 1 174 ? 37.637 -11.031 -49.379 1.00 89.12 174 GLU A O 1
ATOM 1324 N N . GLU A 1 175 ? 35.874 -11.415 -48.052 1.00 88.12 175 GLU A N 1
ATOM 1325 C CA . GLU A 1 175 ? 35.384 -12.543 -48.848 1.00 88.12 175 GLU A CA 1
ATOM 1326 C C . GLU A 1 175 ? 34.979 -12.129 -50.267 1.00 88.12 175 GLU A C 1
ATOM 1328 O O . GLU A 1 175 ? 35.278 -12.841 -51.229 1.00 88.12 175 GLU A O 1
ATOM 1333 N N . GLU A 1 176 ? 34.304 -10.989 -50.421 1.00 85.69 176 GLU A N 1
ATOM 1334 C CA . GLU A 1 176 ? 33.909 -10.461 -51.728 1.00 85.69 176 GLU A CA 1
ATOM 1335 C C . GLU A 1 176 ? 35.135 -10.108 -52.583 1.00 85.69 176 GLU A C 1
ATOM 1337 O O . GLU A 1 176 ? 35.261 -10.592 -53.712 1.00 85.69 176 GLU A O 1
ATOM 1342 N N . ARG A 1 177 ? 36.115 -9.394 -52.010 1.00 88.56 177 ARG A N 1
ATOM 1343 C CA . ARG A 1 177 ? 37.402 -9.103 -52.668 1.00 88.56 177 ARG A CA 1
ATOM 1344 C C . ARG A 1 177 ? 38.133 -10.377 -53.085 1.00 88.56 177 ARG A C 1
ATOM 1346 O O . ARG A 1 177 ? 38.680 -10.445 -54.189 1.00 88.56 177 ARG A O 1
ATOM 1353 N N . ALA A 1 178 ? 38.135 -11.403 -52.234 1.00 87.75 178 ALA A N 1
ATOM 1354 C CA . ALA A 1 178 ? 38.747 -12.691 -52.545 1.00 87.75 178 ALA A CA 1
ATOM 1355 C C . ALA A 1 178 ? 38.026 -13.409 -53.702 1.00 87.75 178 ALA A C 1
ATOM 1357 O O . ALA A 1 178 ? 38.686 -13.984 -54.578 1.00 87.75 178 ALA A O 1
ATOM 1358 N N . ARG A 1 179 ? 36.687 -13.352 -53.752 1.00 86.25 179 ARG A N 1
ATOM 1359 C CA . ARG A 1 179 ? 35.884 -13.898 -54.861 1.00 86.25 179 ARG A CA 1
ATOM 1360 C C . ARG A 1 179 ? 36.177 -13.175 -56.176 1.00 86.25 179 ARG A C 1
ATOM 1362 O O . ARG A 1 179 ? 36.409 -13.848 -57.185 1.00 86.25 179 ARG A O 1
ATOM 1369 N N . ASP A 1 180 ? 36.250 -11.848 -56.164 1.00 83.44 180 ASP A N 1
ATOM 1370 C CA . ASP A 1 180 ? 36.561 -11.042 -57.348 1.00 83.44 180 ASP A CA 1
ATOM 1371 C C . ASP A 1 180 ? 37.983 -11.281 -57.858 1.00 83.44 180 ASP A C 1
ATOM 1373 O O . ASP A 1 180 ? 38.189 -11.518 -59.054 1.00 83.44 180 ASP A O 1
ATOM 1377 N N . ALA A 1 181 ? 38.968 -11.340 -56.958 1.00 83.50 181 ALA A N 1
ATOM 1378 C CA . ALA A 1 181 ? 40.340 -11.696 -57.310 1.00 83.50 181 ALA A CA 1
ATOM 1379 C C . ALA A 1 181 ? 40.422 -13.106 -57.927 1.00 83.50 181 ALA A C 1
ATOM 1381 O O . ALA A 1 181 ? 41.127 -13.327 -58.918 1.00 83.50 181 ALA A O 1
ATOM 1382 N N . ALA A 1 182 ? 39.667 -14.070 -57.392 1.00 81.81 182 ALA A N 1
ATOM 1383 C CA . ALA A 1 182 ? 39.587 -15.417 -57.950 1.00 81.81 182 ALA A CA 1
ATOM 1384 C C . ALA A 1 182 ? 38.877 -15.458 -59.318 1.00 81.81 182 ALA A C 1
ATOM 1386 O O . ALA A 1 182 ? 39.212 -16.300 -60.157 1.00 81.81 182 ALA A O 1
ATOM 1387 N N . ARG A 1 183 ? 37.911 -14.564 -59.571 1.00 77.56 183 ARG A N 1
ATOM 1388 C CA . ARG A 1 183 ? 37.254 -14.405 -60.878 1.00 77.56 183 ARG A CA 1
ATOM 1389 C C . ARG A 1 183 ? 38.203 -13.796 -61.907 1.00 77.56 183 ARG A C 1
ATOM 1391 O O . ARG A 1 183 ? 38.290 -14.320 -63.014 1.00 77.56 183 ARG A O 1
ATOM 1398 N N . ALA A 1 184 ? 38.970 -12.773 -61.531 1.00 75.19 184 ALA A N 1
ATOM 1399 C CA . ALA A 1 184 ? 39.984 -12.163 -62.392 1.00 75.19 184 ALA A CA 1
ATOM 1400 C C . ALA A 1 184 ? 41.064 -13.176 -62.814 1.00 75.19 184 ALA A C 1
ATOM 1402 O O . ALA A 1 184 ? 41.417 -13.253 -63.989 1.00 75.19 184 ALA A O 1
ATOM 1403 N N . ARG A 1 185 ? 41.522 -14.028 -61.885 1.00 72.31 185 ARG A N 1
ATOM 1404 C CA . ARG A 1 185 ? 42.481 -15.111 -62.183 1.00 72.31 185 ARG A CA 1
ATOM 1405 C C . ARG A 1 185 ? 41.915 -16.172 -63.131 1.00 72.31 185 ARG A C 1
ATOM 1407 O O . ARG A 1 185 ? 42.653 -16.695 -63.955 1.00 72.31 185 ARG A O 1
ATOM 1414 N N . ARG A 1 186 ? 40.613 -16.470 -63.048 1.00 63.66 186 ARG A N 1
ATOM 1415 C CA . ARG A 1 186 ? 39.929 -17.413 -63.953 1.00 63.66 186 ARG A CA 1
ATOM 1416 C C . ARG A 1 186 ? 39.566 -16.810 -65.315 1.00 63.66 186 ARG A C 1
ATOM 1418 O O . ARG A 1 186 ? 39.477 -17.549 -66.286 1.00 63.66 186 ARG A O 1
ATOM 1425 N N . GLY A 1 187 ? 39.396 -15.489 -65.397 1.00 57.44 187 GLY A N 1
ATOM 1426 C CA . GLY A 1 187 ? 39.200 -14.749 -66.650 1.00 57.44 187 GLY A CA 1
ATOM 1427 C C . GLY A 1 187 ? 40.496 -14.425 -67.407 1.00 57.44 187 GLY A C 1
ATOM 1428 O O . GLY A 1 187 ? 40.438 -13.958 -68.539 1.00 57.44 187 GLY A O 1
ATOM 1429 N N . GLY A 1 188 ? 41.664 -14.685 -66.811 1.00 50.25 188 GLY A N 1
ATOM 1430 C CA . GLY A 1 188 ? 42.990 -14.445 -67.393 1.00 50.25 188 GLY A CA 1
ATOM 1431 C C . GLY A 1 188 ? 43.461 -15.513 -68.386 1.00 50.25 188 GLY A C 1
ATOM 1432 O O . GLY A 1 188 ? 44.636 -15.870 -68.379 1.00 50.25 188 GLY A O 1
ATOM 1433 N N . GLY A 1 189 ? 42.562 -16.043 -69.218 1.00 48.78 189 GLY A N 1
ATOM 1434 C CA . GLY A 1 189 ? 42.877 -16.971 -70.305 1.00 48.78 189 GLY A CA 1
ATOM 1435 C C . GLY A 1 189 ? 42.517 -16.364 -71.663 1.00 48.78 189 GLY A C 1
ATOM 1436 O O . GLY A 1 189 ? 41.341 -16.233 -71.974 1.00 48.78 189 GLY A O 1
ATOM 1437 N N . LEU A 1 190 ? 43.549 -16.045 -72.454 1.00 47.56 190 LEU A N 1
ATOM 1438 C CA . LEU A 1 190 ? 43.565 -15.429 -73.795 1.00 47.56 190 LEU A CA 1
ATOM 1439 C C . LEU A 1 190 ? 43.272 -13.920 -73.893 1.00 47.56 190 LEU A C 1
ATOM 1441 O O . LEU A 1 190 ? 42.194 -13.491 -74.294 1.00 47.56 190 LEU A O 1
ATOM 1445 N N . ARG A 1 191 ? 44.338 -13.125 -73.742 1.00 41.53 191 ARG A N 1
ATOM 1446 C CA . ARG A 1 191 ? 44.662 -12.054 -74.704 1.00 41.53 191 ARG A CA 1
ATOM 1447 C C . ARG A 1 191 ? 46.165 -12.036 -74.983 1.00 41.53 191 ARG A C 1
ATOM 1449 O O . ARG A 1 191 ? 46.894 -11.167 -74.520 1.00 41.53 191 ARG A O 1
ATOM 1456 N N . THR A 1 192 ? 46.633 -13.022 -75.740 1.00 44.94 192 THR A N 1
ATOM 1457 C CA . THR A 1 192 ? 47.860 -12.887 -76.526 1.00 44.94 192 THR A CA 1
ATOM 1458 C C . THR A 1 192 ? 47.532 -12.145 -77.816 1.00 44.94 192 THR A C 1
ATOM 1460 O O . THR A 1 192 ? 46.584 -12.503 -78.504 1.00 44.94 192 THR A O 1
ATOM 1463 N N . ALA A 1 193 ? 48.367 -11.149 -78.116 1.00 47.44 193 ALA A N 1
ATOM 1464 C CA . ALA A 1 193 ? 48.570 -10.509 -79.412 1.00 47.44 193 ALA A CA 1
ATOM 1465 C C . ALA A 1 193 ? 47.342 -9.859 -80.073 1.00 47.44 193 ALA A C 1
ATOM 1467 O O . ALA A 1 193 ? 46.483 -10.519 -80.637 1.00 47.44 193 ALA A O 1
ATOM 1468 N N . LEU A 1 194 ? 47.333 -8.528 -80.072 1.00 40.75 194 LEU A N 1
ATOM 1469 C CA . LEU A 1 194 ? 47.429 -7.704 -81.281 1.00 40.75 194 LEU A CA 1
ATOM 1470 C C . LEU A 1 194 ? 47.537 -6.258 -80.790 1.00 40.75 194 LEU A C 1
ATOM 1472 O O . LEU A 1 194 ? 46.575 -5.689 -80.287 1.00 40.75 194 LEU A O 1
ATOM 1476 N N . ASN A 1 195 ? 48.739 -5.696 -80.885 1.00 52.94 195 ASN A N 1
ATOM 1477 C CA . ASN A 1 195 ? 48.932 -4.257 -80.972 1.00 52.94 195 ASN A CA 1
ATOM 1478 C C . ASN A 1 195 ? 48.854 -3.917 -82.467 1.00 52.94 195 ASN A C 1
ATOM 1480 O O . ASN A 1 195 ? 49.789 -4.266 -83.192 1.00 52.94 195 ASN A O 1
ATOM 1484 N N . PRO A 1 196 ? 47.778 -3.289 -82.967 1.00 43.12 196 PRO A N 1
ATOM 1485 C CA . PRO A 1 196 ? 47.784 -2.666 -84.269 1.00 43.12 196 PRO A CA 1
ATOM 1486 C C . PRO A 1 196 ? 48.098 -1.183 -84.063 1.00 43.12 196 PRO A C 1
ATOM 1488 O O . PRO A 1 196 ? 47.224 -0.372 -83.752 1.00 43.12 196 PRO A O 1
ATOM 1491 N N . GLY A 1 197 ? 49.369 -0.831 -84.246 1.00 45.59 197 GLY A N 1
ATOM 1492 C CA . GLY A 1 197 ? 49.801 0.552 -84.406 1.00 45.59 197 GLY A CA 1
ATOM 1493 C C . GLY A 1 197 ? 49.285 1.131 -85.723 1.00 45.59 197 GLY A C 1
ATOM 1494 O O . GLY A 1 197 ? 50.049 1.191 -86.679 1.00 45.59 197 GLY A O 1
ATOM 1495 N N . TRP A 1 198 ? 47.992 1.481 -85.796 1.00 47.53 198 TRP A N 1
ATOM 1496 C CA . TRP A 1 198 ? 47.381 2.183 -86.942 1.00 47.53 198 TRP A CA 1
ATOM 1497 C C . TRP A 1 198 ? 45.942 2.715 -86.716 1.00 47.53 198 TRP A C 1
ATOM 1499 O O . TRP A 1 198 ? 45.220 2.907 -87.689 1.00 47.53 198 TRP A O 1
ATOM 1509 N N . ALA A 1 199 ? 45.477 2.988 -85.485 1.00 44.06 199 ALA A N 1
ATOM 1510 C CA . ALA A 1 199 ? 44.105 3.504 -85.295 1.00 44.06 199 ALA A CA 1
ATOM 1511 C C . ALA A 1 199 ? 43.892 4.385 -84.045 1.00 44.06 199 ALA A C 1
ATOM 1513 O O . ALA A 1 199 ? 43.201 3.992 -83.113 1.00 44.06 199 ALA A O 1
ATOM 1514 N N . ASN A 1 200 ? 44.498 5.573 -84.012 1.00 39.94 200 ASN A N 1
ATOM 1515 C CA . ASN A 1 200 ? 43.780 6.851 -83.847 1.00 39.94 200 ASN A CA 1
ATOM 1516 C C . ASN A 1 200 ? 44.806 7.984 -83.777 1.00 39.94 200 ASN A C 1
ATOM 1518 O O . ASN A 1 200 ? 45.425 8.236 -82.745 1.00 39.94 200 ASN A O 1
ATOM 1522 N N . GLY A 1 201 ? 45.008 8.645 -84.914 1.00 34.78 201 GLY A N 1
ATOM 1523 C CA . GLY A 1 201 ? 45.815 9.849 -84.987 1.00 34.78 201 GLY A CA 1
ATOM 1524 C C . GLY A 1 201 ? 45.141 11.011 -84.261 1.00 34.78 201 GLY A C 1
ATOM 1525 O O . GLY A 1 201 ? 43.964 11.275 -84.483 1.00 34.78 201 GLY A O 1
ATOM 1526 N N . ASN A 1 202 ? 45.914 11.721 -83.438 1.00 39.31 202 ASN A N 1
ATOM 1527 C CA . ASN A 1 202 ? 45.940 13.183 -83.463 1.00 39.31 202 ASN A CA 1
ATOM 1528 C C . ASN A 1 202 ? 47.210 13.717 -82.762 1.00 39.31 202 ASN A C 1
ATOM 1530 O O . ASN A 1 202 ? 47.306 13.731 -81.541 1.00 39.31 202 ASN A O 1
ATOM 1534 N N . PHE A 1 203 ? 48.178 14.102 -83.599 1.00 34.97 203 PHE A N 1
ATOM 1535 C CA . PHE A 1 203 ? 49.277 15.068 -83.445 1.00 34.97 203 PHE A CA 1
ATOM 1536 C C . PHE A 1 203 ? 49.981 15.256 -82.084 1.00 34.97 203 PHE A C 1
ATOM 1538 O O . PHE A 1 203 ? 49.540 16.027 -81.237 1.00 34.97 203 PHE A O 1
ATOM 1545 N N . CYS A 1 204 ? 51.217 14.747 -81.991 1.00 36.38 204 CYS A N 1
ATOM 1546 C CA . CYS A 1 204 ? 52.298 15.479 -81.327 1.00 36.38 204 CYS A CA 1
ATOM 1547 C C . CYS A 1 204 ? 53.059 16.274 -82.394 1.00 36.38 204 CYS A C 1
ATOM 1549 O O . CYS A 1 204 ? 53.826 15.705 -83.168 1.00 36.38 204 CYS A O 1
ATOM 1551 N N . ALA A 1 205 ? 52.857 17.590 -82.437 1.00 39.06 205 ALA A N 1
ATOM 1552 C CA . ALA A 1 205 ? 53.834 18.489 -83.034 1.00 39.06 205 ALA A CA 1
ATOM 1553 C C . ALA A 1 205 ? 55.008 18.617 -82.051 1.00 39.06 205 ALA A C 1
ATOM 1555 O O . ALA A 1 205 ? 54.994 19.470 -81.168 1.00 39.06 205 ALA A O 1
ATOM 1556 N N . ALA A 1 206 ? 55.996 17.730 -82.169 1.00 40.25 206 ALA A N 1
ATOM 1557 C CA . ALA A 1 206 ? 57.322 17.962 -81.614 1.00 40.25 206 ALA A CA 1
ATOM 1558 C C . ALA A 1 206 ? 58.187 18.505 -82.753 1.00 40.25 206 ALA A C 1
ATOM 1560 O O . ALA A 1 206 ? 58.483 17.815 -83.725 1.00 40.25 206 ALA A O 1
ATOM 1561 N N . HIS A 1 207 ? 58.485 19.794 -82.660 1.00 35.94 207 HIS A N 1
ATOM 1562 C CA . HIS A 1 207 ? 59.357 20.512 -83.569 1.00 35.94 207 HIS A CA 1
ATOM 1563 C C . HIS A 1 207 ? 60.799 20.093 -83.255 1.00 35.94 207 HIS A C 1
ATOM 1565 O O . HIS A 1 207 ? 61.356 20.532 -82.252 1.00 35.94 207 HIS A O 1
ATOM 1571 N N . ASP A 1 208 ? 61.395 19.240 -84.088 1.00 40.38 208 ASP A N 1
ATOM 1572 C CA . ASP A 1 208 ? 62.841 19.025 -84.074 1.00 40.38 208 ASP A CA 1
ATOM 1573 C C . ASP A 1 208 ? 63.525 20.214 -84.752 1.00 40.38 208 ASP A C 1
ATOM 1575 O O . ASP A 1 208 ? 63.232 20.554 -85.900 1.00 40.38 208 ASP A O 1
ATOM 1579 N N . ALA A 1 209 ? 64.476 20.830 -84.055 1.00 40.28 209 ALA A N 1
ATOM 1580 C CA . ALA A 1 209 ? 65.501 21.642 -84.690 1.00 40.28 209 ALA A CA 1
ATOM 1581 C C . ALA A 1 209 ? 66.831 21.496 -83.940 1.00 40.28 209 ALA A C 1
ATOM 1583 O O . ALA A 1 209 ? 67.042 22.140 -82.919 1.00 40.28 209 ALA A O 1
ATOM 1584 N N . GLY A 1 210 ? 67.715 20.676 -84.522 1.00 37.66 210 GLY A N 1
ATOM 1585 C CA . GLY A 1 210 ? 69.178 20.734 -84.390 1.00 37.66 210 GLY A CA 1
ATOM 1586 C C . GLY A 1 210 ? 69.732 20.181 -83.073 1.00 37.66 210 GLY A C 1
ATOM 1587 O O . GLY A 1 210 ? 69.496 20.743 -82.019 1.00 37.66 210 GLY A O 1
ATOM 1588 N N . GLY A 1 211 ? 70.494 19.090 -83.019 1.00 37.56 211 GLY A N 1
ATOM 1589 C CA . GLY A 1 211 ? 71.484 18.608 -83.978 1.00 37.56 211 GLY A CA 1
ATOM 1590 C C . GLY A 1 211 ? 72.894 18.844 -83.423 1.00 37.56 211 GLY A C 1
ATOM 1591 O O . GLY A 1 211 ? 73.171 19.909 -82.886 1.00 37.56 211 GLY A O 1
ATOM 1592 N N . VAL A 1 212 ? 73.774 17.865 -83.664 1.00 42.62 212 VAL A N 1
ATOM 1593 C CA . VAL A 1 212 ? 75.249 17.872 -83.497 1.00 42.62 212 VAL A CA 1
ATOM 1594 C C . VAL A 1 212 ? 75.808 17.173 -82.235 1.00 42.62 212 VAL A C 1
ATOM 1596 O O . VAL A 1 212 ? 76.114 17.771 -81.214 1.00 42.62 212 VAL A O 1
ATOM 1599 N N . THR A 1 213 ? 75.913 15.844 -82.375 1.00 40.75 213 THR A N 1
ATOM 1600 C CA . THR A 1 213 ? 77.103 14.967 -82.224 1.00 40.75 213 THR A CA 1
ATOM 1601 C C . THR A 1 213 ? 78.174 15.196 -81.138 1.00 40.75 213 THR A C 1
ATOM 1603 O O . THR A 1 213 ? 78.870 16.201 -81.186 1.00 40.75 213 THR A O 1
ATOM 1606 N N . ALA A 1 214 ? 78.441 14.095 -80.399 1.00 38.19 214 ALA A N 1
ATOM 1607 C CA . ALA A 1 214 ? 79.755 13.478 -80.079 1.00 38.19 214 ALA A CA 1
ATOM 1608 C C . ALA A 1 214 ? 80.754 14.297 -79.214 1.00 38.19 214 ALA A C 1
ATOM 1610 O O . ALA A 1 214 ? 80.889 15.492 -79.390 1.00 38.19 214 ALA A O 1
ATOM 1611 N N . ALA A 1 215 ? 81.565 13.774 -78.288 1.00 39.16 215 ALA A N 1
ATOM 1612 C CA . ALA A 1 215 ? 81.954 12.444 -77.819 1.00 39.16 215 ALA A CA 1
ATOM 1613 C C . ALA A 1 215 ? 82.699 12.607 -76.466 1.00 39.16 215 ALA A C 1
ATOM 1615 O O . ALA A 1 215 ? 83.191 13.697 -76.201 1.00 39.16 215 ALA A O 1
ATOM 1616 N N . ALA A 1 216 ? 82.865 11.491 -75.734 1.00 39.16 216 ALA A N 1
ATOM 1617 C CA . ALA A 1 216 ? 83.918 11.178 -74.739 1.00 39.16 216 ALA A CA 1
ATOM 1618 C C . ALA A 1 216 ? 84.056 12.108 -73.499 1.00 39.16 216 ALA A C 1
ATOM 1620 O O . ALA A 1 216 ? 83.982 13.318 -73.587 1.00 39.16 216 ALA A O 1
ATOM 1621 N N . GLY A 1 217 ? 84.253 11.632 -72.270 1.00 39.28 217 GLY A N 1
ATOM 1622 C CA . GLY A 1 217 ? 84.981 10.434 -71.867 1.00 39.28 217 GLY A CA 1
ATOM 1623 C C . GLY A 1 217 ? 86.454 10.746 -71.579 1.00 39.28 217 GLY A C 1
ATOM 1624 O O . GLY A 1 217 ? 87.304 10.198 -72.272 1.00 39.28 217 GLY A O 1
ATOM 1625 N N . ALA A 1 218 ? 86.720 11.628 -70.606 1.00 35.50 218 ALA A N 1
ATOM 1626 C CA . ALA A 1 218 ? 87.842 11.633 -69.651 1.00 35.50 218 ALA A CA 1
ATOM 1627 C C . ALA A 1 218 ? 87.654 12.807 -68.675 1.00 35.50 218 ALA A C 1
ATOM 1629 O O . ALA A 1 218 ? 87.465 13.940 -69.169 1.00 35.50 218 ALA A O 1
#

Organism: Micromonas pusilla (NCBI:txid38833)

Radius of gyration: 44.78 Å; chains: 1; bounding box: 108×66×131 Å

Sequence (218 aa):
MTAATADDPGAEADDWVHVPANPDEQLMENRARPPLPPVAGTAVELVERFFATQERRAAIYARFRDDFASHLRGETTAGDYDARVRAITSDMAACSLEAIAIEEALKTKGRDAASASIRVAQMGEKTKLNMTCTLQVLRKAASEGRWSWQRERGAEEEVAAAAARVAVEALAMEEERARDAARARRGGGLRTALNPGWANGNFCAAHDAGGVTAAAGA

Foldseek 3Di:
DDDDDDDDPDPPVPPPPCPPPDPVVVVVVPDDQPDFDDDDDDLVVLVVVLVVLVVQLVVLVVVLVVLLVCVLVVVDDPVRSVVSVVVSVVSNSNSLSSLVNSLVVCVVVVNPVSSVVSVVVSVVVVVVVVVVVVVSVVVSCVSVLVDPVSVVVVVVVVVVVVVVVVVVVVVVVVVVVVVVVVVVVVVPPDDDDDDDPPDDDDDDPDDDDDDDDDDDDD

Secondary structure (DSSP, 8-state):
--------------------SSHHHHHHHTSPPPPPPP--S-HHHHHHHHHHHHHHHHHHHHHHHHHHHHHHTTSS-HHHHHHHHHHHHHHHHHHHHHHHHHHHHHHHTT-HHHHHHHHHHHHHHHHHHHHHHHHHHHHHHHHTT-SHHHHHHHHHHHHHHHHHHHHHHHHHHHHHHHHHHHHHHHH-S-------S-S-------------------